Protein AF-A0A917D9V0-F1 (afdb_monomer_lite)

Radius of gyration: 21.54 Å; chains: 1; bounding box: 68×37×69 Å

Foldseek 3Di:
DDDDDDDDDDDPCPPPPPDQFDWDWDKDWDQQVPQPDIKIKIWTWGDHPFWIKIKIKIFHADPPRDGDDIDMDMAIGTDDVDPWDKDWPDFDDDDNKTWTWIDTPQKIWIWIFGRDPNFTWTQKIKIWHDDCFKIWIWMAGLVVQKIKIWMDTPPHPDIDIDIDRHDRPDGATRNRDHPPPPPDDD

Structure (mmCIF, N/CA/C/O backbone):
data_AF-A0A917D9V0-F1
#
_entry.id   AF-A0A917D9V0-F1
#
loop_
_atom_site.group_PDB
_atom_site.id
_atom_site.type_symbol
_atom_site.label_atom_id
_atom_site.label_alt_id
_atom_site.label_comp_id
_atom_site.label_asym_id
_atom_site.label_entity_id
_atom_site.label_seq_id
_atom_site.pdbx_PDB_ins_code
_atom_site.Cartn_x
_atom_site.Cartn_y
_atom_site.Cartn_z
_atom_site.occupancy
_atom_site.B_iso_or_equiv
_atom_site.auth_seq_id
_atom_site.auth_comp_id
_atom_site.auth_asym_id
_atom_site.auth_atom_id
_atom_site.pdbx_PDB_model_num
ATOM 1 N N . MET A 1 1 ? 45.935 10.040 48.911 1.00 36.72 1 MET A N 1
ATOM 2 C CA . MET A 1 1 ? 45.862 11.191 47.985 1.00 36.72 1 MET A CA 1
ATOM 3 C C . MET A 1 1 ? 44.414 11.364 47.543 1.00 36.72 1 MET A C 1
ATOM 5 O O . MET A 1 1 ? 43.873 10.441 46.965 1.00 36.72 1 MET A O 1
ATOM 9 N N . ARG A 1 2 ? 43.825 12.506 47.929 1.00 31.50 2 ARG A N 1
ATOM 10 C CA . ARG A 1 2 ? 42.696 13.274 47.356 1.00 31.50 2 ARG A CA 1
ATOM 11 C C . ARG A 1 2 ? 41.497 12.577 46.670 1.00 31.50 2 ARG A C 1
ATOM 13 O O . ARG A 1 2 ? 41.604 12.045 45.576 1.00 31.50 2 ARG A O 1
ATOM 20 N N . PHE A 1 3 ? 40.340 12.784 47.309 1.00 41.00 3 PHE A N 1
ATOM 21 C CA . PHE A 1 3 ? 38.985 12.935 46.755 1.00 41.00 3 PHE A CA 1
ATOM 22 C C . PHE A 1 3 ? 38.877 14.026 45.663 1.00 41.00 3 PHE A C 1
ATOM 24 O O . PHE A 1 3 ? 39.648 14.982 45.734 1.00 41.00 3 PHE A O 1
ATOM 31 N N . ILE A 1 4 ? 37.877 13.909 44.764 1.00 41.50 4 ILE A N 1
ATOM 32 C CA . ILE A 1 4 ? 36.964 14.935 44.161 1.00 41.50 4 ILE A CA 1
ATOM 33 C C . ILE A 1 4 ? 36.061 14.176 43.145 1.00 41.50 4 ILE A C 1
ATOM 35 O O . ILE A 1 4 ? 36.592 13.522 42.256 1.00 41.50 4 ILE A O 1
ATOM 39 N N . PHE A 1 5 ? 34.764 13.932 43.392 1.00 35.69 5 PHE A N 1
ATOM 40 C CA . PHE A 1 5 ? 33.562 14.787 43.228 1.00 35.69 5 PHE A CA 1
ATOM 41 C C . PHE A 1 5 ? 33.153 15.125 41.766 1.00 35.69 5 PHE A C 1
ATOM 43 O O . PHE A 1 5 ? 33.711 16.032 41.167 1.00 35.69 5 PHE A O 1
ATOM 50 N N . THR A 1 6 ? 32.109 14.420 41.293 1.00 36.72 6 THR A N 1
ATOM 51 C CA . THR A 1 6 ? 30.821 14.942 40.749 1.00 36.72 6 THR A CA 1
ATOM 52 C C . THR A 1 6 ? 30.746 15.652 39.382 1.00 36.72 6 THR A C 1
ATOM 54 O O . THR A 1 6 ? 31.606 16.438 39.017 1.00 36.72 6 THR A O 1
ATOM 57 N N . PHE A 1 7 ? 29.581 15.438 38.737 1.00 32.59 7 PHE A N 1
ATOM 58 C CA . PHE A 1 7 ? 29.005 16.041 37.516 1.00 32.59 7 PHE A CA 1
ATOM 59 C C . PHE A 1 7 ? 29.563 15.457 36.203 1.00 32.59 7 PHE A C 1
ATOM 61 O O . PHE A 1 7 ? 30.740 15.566 35.914 1.00 32.59 7 PHE A O 1
ATOM 68 N N . LEU A 1 8 ? 28.778 14.763 35.375 1.00 36.12 8 LEU A N 1
ATOM 69 C CA . LEU A 1 8 ? 27.611 15.315 34.691 1.00 36.12 8 LEU A CA 1
ATOM 70 C C . LEU A 1 8 ? 26.569 14.208 34.419 1.00 36.12 8 LEU A C 1
ATOM 72 O O . LEU A 1 8 ? 26.745 13.333 33.576 1.00 36.12 8 LEU A O 1
ATOM 76 N N . SER A 1 9 ? 25.463 14.264 35.156 1.00 40.38 9 SER A N 1
ATOM 77 C CA . SER A 1 9 ? 24.154 13.843 34.661 1.00 40.38 9 SER A CA 1
ATOM 78 C C . SER A 1 9 ? 23.785 14.648 33.412 1.00 40.38 9 SER A C 1
ATOM 80 O O . SER A 1 9 ? 24.176 15.809 33.327 1.00 40.38 9 SER A O 1
ATOM 82 N N . LEU A 1 10 ? 22.917 14.081 32.570 1.00 39.22 10 LEU A N 1
ATOM 83 C CA . LEU A 1 10 ? 22.282 14.690 31.389 1.00 39.22 10 LEU A CA 1
ATOM 84 C C . LEU A 1 10 ? 23.152 14.669 30.132 1.00 39.22 10 LEU A C 1
ATOM 86 O O . LEU A 1 10 ? 23.865 15.617 29.858 1.00 39.22 10 LEU A O 1
ATOM 90 N N . PHE A 1 11 ? 23.011 13.622 29.322 1.00 36.22 11 PHE A N 1
ATOM 91 C CA . PHE A 1 11 ? 22.795 13.793 27.878 1.00 36.22 11 PHE A CA 1
ATOM 92 C C . PHE A 1 11 ? 22.117 12.535 27.302 1.00 36.22 11 PHE A C 1
ATOM 94 O O . PHE A 1 11 ? 22.490 11.999 26.269 1.00 36.22 11 PHE A O 1
ATOM 101 N N . TRP A 1 12 ? 21.091 12.042 28.005 1.00 39.09 12 TRP A N 1
ATOM 102 C CA . TRP A 1 12 ? 20.106 11.111 27.448 1.00 39.09 12 TRP A CA 1
ATOM 103 C C . TRP A 1 12 ? 18.801 11.867 27.246 1.00 39.09 12 TRP A C 1
ATOM 105 O O . TRP A 1 12 ? 17.821 11.643 27.932 1.00 39.09 12 TRP A O 1
ATOM 115 N N . PHE A 1 13 ? 18.849 12.834 26.344 1.00 38.66 13 PHE A N 1
ATOM 116 C CA . PHE A 1 13 ? 17.714 13.396 25.623 1.00 38.66 13 PHE A CA 1
ATOM 117 C C . PHE A 1 13 ? 18.351 14.064 24.408 1.00 38.66 13 PHE A C 1
ATOM 119 O O . PHE A 1 13 ? 18.562 15.272 24.363 1.00 38.66 13 PHE A O 1
ATOM 126 N N . GLY A 1 14 ? 18.750 13.240 23.436 1.00 38.38 14 GLY A N 1
ATOM 127 C CA . GLY A 1 14 ? 18.827 13.708 22.062 1.00 38.38 14 GLY A CA 1
ATOM 128 C C . GLY A 1 14 ? 17.399 14.030 21.662 1.00 38.38 14 GLY A C 1
ATOM 129 O O . GLY A 1 14 ? 16.662 13.152 21.224 1.00 38.38 14 GLY A O 1
ATOM 130 N N . ILE A 1 15 ? 16.988 15.258 21.958 1.00 45.00 15 ILE A N 1
ATOM 131 C CA . ILE A 1 15 ? 15.736 15.842 21.519 1.00 45.00 15 ILE A CA 1
ATOM 132 C C . ILE A 1 15 ? 15.777 15.755 19.994 1.00 45.00 15 ILE A C 1
ATOM 134 O O . ILE A 1 15 ? 16.498 16.503 19.337 1.00 45.00 15 ILE A O 1
ATOM 138 N N . CYS A 1 16 ? 15.046 14.796 19.430 1.00 38.78 16 CYS A N 1
ATOM 139 C CA . CYS A 1 16 ? 14.679 14.833 18.028 1.00 38.78 16 CYS A CA 1
ATOM 140 C C . CYS A 1 16 ? 13.621 15.935 17.921 1.00 38.78 16 CYS A C 1
ATOM 142 O O . CYS A 1 16 ? 12.422 15.672 17.959 1.00 38.78 16 CYS A O 1
ATOM 144 N N . CYS A 1 17 ? 14.071 17.193 17.910 1.00 37.34 17 CYS A N 1
ATOM 145 C CA . CYS A 1 17 ? 13.265 18.267 17.359 1.00 37.34 17 CYS A CA 1
ATOM 146 C C . CYS A 1 17 ? 13.086 17.883 15.894 1.00 37.34 17 CYS A C 1
ATOM 148 O O . CYS A 1 17 ? 14.043 17.954 15.123 1.00 37.34 17 CYS A O 1
ATOM 150 N N . ALA A 1 18 ? 11.901 17.392 15.536 1.00 41.66 18 ALA A N 1
ATOM 151 C CA . ALA A 1 18 ? 11.519 17.284 14.144 1.00 41.66 18 ALA A CA 1
ATOM 152 C C . ALA A 1 18 ? 11.560 18.707 13.581 1.00 41.66 18 ALA A C 1
ATOM 154 O O . ALA A 1 18 ? 10.759 19.555 13.961 1.00 41.66 18 ALA A O 1
ATOM 155 N N . GLN A 1 19 ? 12.578 18.991 12.778 1.00 41.50 19 GLN A N 1
ATOM 156 C CA . GLN A 1 19 ? 12.639 20.201 11.978 1.00 41.50 19 GLN A CA 1
ATOM 157 C C . GLN A 1 19 ? 11.548 20.070 10.909 1.00 41.50 19 GLN A C 1
ATOM 159 O O . GLN A 1 19 ? 11.405 18.990 10.327 1.00 41.50 19 GLN A O 1
ATOM 164 N N . ASP A 1 20 ? 10.766 21.121 10.667 1.00 43.22 20 ASP A N 1
ATOM 165 C CA . ASP A 1 20 ? 9.846 21.142 9.528 1.00 43.22 20 ASP A CA 1
ATOM 166 C C . ASP A 1 20 ? 10.607 20.766 8.248 1.00 43.22 20 ASP A C 1
ATOM 168 O O . ASP A 1 20 ? 11.697 21.286 7.990 1.00 43.22 20 ASP A O 1
ATOM 172 N N . GLY A 1 21 ? 10.062 19.822 7.472 1.00 49.09 21 GLY A N 1
ATOM 173 C CA . GLY A 1 21 ? 10.671 19.359 6.222 1.00 49.09 21 GLY A CA 1
ATOM 174 C C . GLY A 1 21 ? 11.540 18.093 6.283 1.00 49.09 21 GLY A C 1
ATOM 175 O O . GLY A 1 21 ? 12.308 17.867 5.351 1.00 49.09 21 GLY A O 1
ATOM 176 N N . ILE A 1 22 ? 11.448 17.238 7.314 1.00 52.88 22 ILE A N 1
ATOM 177 C CA . ILE A 1 22 ? 12.098 15.910 7.264 1.00 52.88 22 ILE A CA 1
ATOM 178 C C . ILE A 1 22 ? 11.466 15.075 6.141 1.00 52.88 22 ILE A C 1
ATOM 180 O O . ILE A 1 22 ? 10.328 14.629 6.276 1.00 52.88 22 ILE A O 1
ATOM 184 N N . SER A 1 23 ? 12.245 14.844 5.080 1.00 59.59 23 SER A N 1
ATOM 185 C CA . SER A 1 23 ? 12.034 13.782 4.096 1.00 59.59 23 SER A CA 1
ATOM 186 C C . SER A 1 23 ? 12.542 12.467 4.691 1.00 59.59 23 SER A C 1
ATOM 188 O O . SER A 1 23 ? 13.744 12.309 4.918 1.00 59.59 23 SER A O 1
ATOM 190 N N . LEU A 1 24 ? 11.649 11.530 5.019 1.00 63.66 24 LEU A N 1
ATOM 191 C CA . LEU A 1 24 ? 12.071 10.144 5.247 1.00 63.66 24 LEU A CA 1
ATOM 192 C C . LEU A 1 24 ? 12.094 9.433 3.903 1.00 63.66 24 LEU A C 1
ATOM 194 O O . LEU A 1 24 ? 11.033 9.128 3.361 1.00 63.66 24 LEU A O 1
ATOM 198 N N . GLU A 1 25 ? 13.298 9.147 3.417 1.00 72.50 25 GLU A N 1
ATOM 199 C CA . GLU A 1 25 ? 13.510 8.393 2.187 1.00 72.50 25 GLU A CA 1
ATOM 200 C C . GLU A 1 25 ? 13.779 6.926 2.512 1.00 72.50 25 GLU A C 1
ATOM 202 O O . GLU A 1 25 ? 14.691 6.584 3.272 1.00 72.50 25 GLU A O 1
ATOM 207 N N . LYS A 1 26 ? 12.970 6.038 1.940 1.00 76.75 26 LYS A N 1
ATOM 208 C CA . LYS A 1 26 ? 13.241 4.599 1.923 1.00 76.75 26 LYS A CA 1
ATOM 209 C C . LYS A 1 26 ? 13.340 4.148 0.478 1.00 76.75 26 LYS A C 1
ATOM 211 O O . LYS A 1 26 ? 12.529 4.545 -0.349 1.00 76.75 26 LYS A O 1
ATOM 216 N N . VAL A 1 27 ? 14.324 3.303 0.200 1.00 84.38 27 VAL A N 1
ATOM 217 C CA . VAL A 1 27 ? 14.585 2.778 -1.141 1.00 84.38 27 VAL A CA 1
ATOM 218 C C . VAL A 1 27 ? 14.455 1.266 -1.102 1.00 84.38 27 VAL A C 1
ATOM 220 O O . VAL A 1 27 ? 15.006 0.618 -0.210 1.00 84.38 27 VAL A O 1
ATOM 223 N N . VAL A 1 28 ? 13.737 0.711 -2.070 1.00 83.00 28 VAL A N 1
ATOM 224 C CA . VAL A 1 28 ? 13.671 -0.731 -2.323 1.00 83.00 28 VAL A CA 1
ATOM 225 C C . VAL A 1 28 ? 14.018 -0.994 -3.778 1.00 83.00 28 VAL A C 1
ATOM 227 O O . VAL A 1 28 ? 13.777 -0.153 -4.642 1.00 83.00 28 VAL A O 1
ATOM 230 N N . LYS A 1 29 ? 14.618 -2.153 -4.035 1.00 87.69 29 LYS A N 1
ATOM 231 C CA . LYS A 1 29 ? 15.074 -2.547 -5.361 1.00 87.69 29 LYS A CA 1
ATOM 232 C C . LYS A 1 29 ? 14.626 -3.961 -5.687 1.00 87.69 29 LYS A C 1
ATOM 234 O O . LYS A 1 29 ? 14.714 -4.823 -4.808 1.00 87.69 29 LYS A O 1
ATOM 239 N N . ALA A 1 30 ? 14.141 -4.174 -6.903 1.00 86.44 30 ALA A N 1
ATOM 240 C CA . ALA A 1 30 ? 13.657 -5.459 -7.403 1.00 86.44 30 ALA A CA 1
ATOM 241 C C . ALA A 1 30 ? 13.389 -5.383 -8.907 1.00 86.44 30 ALA A C 1
ATOM 243 O O . ALA A 1 30 ? 13.318 -4.294 -9.435 1.00 86.44 30 ALA A O 1
ATOM 244 N N . ASP A 1 31 ? 13.202 -6.511 -9.580 1.00 88.19 31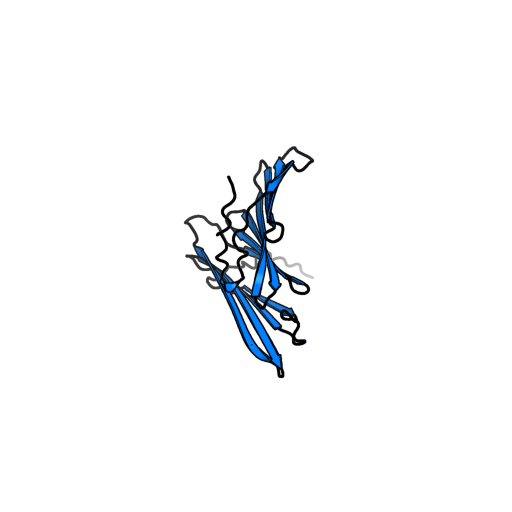 ASP A N 1
ATOM 245 C CA . ASP A 1 31 ? 12.713 -6.567 -10.965 1.00 88.19 31 ASP A CA 1
ATOM 246 C C . ASP A 1 31 ? 11.173 -6.607 -10.931 1.00 88.19 31 ASP A C 1
ATOM 248 O O . ASP A 1 31 ? 10.591 -7.677 -10.737 1.00 88.19 31 ASP A O 1
ATOM 252 N N . PHE A 1 32 ? 10.510 -5.441 -10.956 1.00 84.75 32 PHE A N 1
ATOM 253 C CA . PHE A 1 32 ? 9.054 -5.353 -10.768 1.00 84.75 32 PHE A CA 1
ATOM 254 C C . PHE A 1 32 ? 8.307 -5.829 -12.013 1.00 84.75 32 PHE A C 1
ATOM 256 O O . PHE A 1 32 ? 7.273 -6.484 -11.881 1.00 84.75 32 PHE A O 1
ATOM 263 N N . ASP A 1 33 ? 8.816 -5.488 -13.199 1.00 87.19 33 ASP A N 1
ATOM 264 C CA . ASP A 1 33 ? 8.188 -5.798 -14.485 1.00 87.19 33 ASP A CA 1
ATOM 265 C C . ASP A 1 33 ? 8.628 -7.143 -15.093 1.00 87.19 33 ASP A C 1
ATOM 267 O O . ASP A 1 33 ? 8.051 -7.598 -16.086 1.00 87.19 33 ASP A O 1
ATOM 271 N N . GLY A 1 34 ? 9.590 -7.822 -14.463 1.00 87.31 34 GLY A N 1
ATOM 272 C CA . GLY A 1 34 ? 10.078 -9.136 -14.872 1.00 87.31 34 GLY A CA 1
ATOM 273 C C . GLY A 1 34 ? 10.941 -9.090 -16.132 1.00 87.31 34 GLY A C 1
ATOM 274 O O . GLY A 1 34 ? 11.079 -10.109 -16.820 1.00 87.31 34 GLY A O 1
ATOM 275 N N . ASN A 1 35 ? 11.487 -7.923 -16.478 1.00 88.69 35 ASN A N 1
ATOM 276 C CA . ASN A 1 35 ? 12.306 -7.734 -17.669 1.00 88.69 35 ASN A CA 1
ATOM 277 C C . ASN A 1 35 ? 13.764 -8.213 -17.485 1.00 88.69 35 ASN A C 1
ATOM 279 O O . ASN A 1 35 ? 14.536 -8.225 -18.452 1.00 88.69 35 ASN A O 1
ATOM 283 N N . GLY A 1 36 ? 14.135 -8.647 -16.275 1.00 88.69 36 GLY A N 1
ATOM 284 C CA . GLY A 1 36 ? 15.466 -9.133 -15.916 1.00 88.69 36 GLY A CA 1
ATOM 285 C C . GLY A 1 36 ? 16.431 -8.053 -15.418 1.00 88.69 36 GLY A C 1
ATOM 286 O O . GLY A 1 36 ? 17.609 -8.362 -15.205 1.00 88.69 36 GLY A O 1
ATOM 287 N N . PHE A 1 37 ? 15.975 -6.812 -15.239 1.00 90.81 37 PHE A N 1
ATOM 288 C CA . PHE A 1 37 ? 16.750 -5.680 -14.732 1.00 90.81 37 PHE A CA 1
ATOM 289 C C . PHE A 1 37 ? 16.208 -5.202 -13.375 1.00 90.81 37 PHE A C 1
ATOM 291 O O . PHE A 1 37 ? 15.036 -5.339 -13.058 1.00 90.81 37 PHE A O 1
ATOM 298 N N . GLU A 1 38 ? 17.095 -4.679 -12.523 1.00 90.88 38 GLU A N 1
ATOM 299 C CA . GLU A 1 38 ? 16.712 -4.171 -11.200 1.00 90.88 38 GLU A CA 1
ATOM 300 C C . GLU A 1 38 ? 16.073 -2.781 -11.332 1.00 90.88 38 GLU A C 1
ATOM 302 O O . GLU A 1 38 ? 16.755 -1.810 -11.658 1.00 90.88 38 GLU A O 1
ATOM 307 N N . ASP A 1 39 ? 14.790 -2.692 -11.010 1.00 90.69 39 ASP A N 1
ATOM 308 C CA . ASP A 1 39 ? 14.018 -1.473 -10.809 1.00 90.69 39 ASP A CA 1
ATOM 309 C C . ASP A 1 39 ? 14.231 -0.879 -9.408 1.00 90.69 39 ASP A C 1
ATOM 311 O O . ASP A 1 39 ? 14.680 -1.550 -8.468 1.00 90.69 39 ASP A O 1
ATOM 315 N N . VAL A 1 40 ? 13.887 0.401 -9.234 1.00 89.69 40 VAL A N 1
ATOM 316 C CA . VAL A 1 40 ? 14.037 1.097 -7.947 1.00 89.69 40 VAL A CA 1
ATOM 317 C C . VAL A 1 40 ? 12.755 1.819 -7.566 1.00 89.69 40 VAL A C 1
ATOM 319 O O . VAL A 1 40 ? 12.267 2.662 -8.312 1.00 89.69 40 VAL A O 1
ATOM 322 N N . ALA A 1 41 ? 12.247 1.545 -6.364 1.00 88.12 41 ALA A N 1
ATOM 323 C CA . ALA A 1 41 ? 11.150 2.298 -5.777 1.00 88.12 41 ALA A CA 1
ATOM 324 C C . ALA A 1 41 ? 11.614 3.145 -4.587 1.00 88.12 41 ALA A C 1
ATOM 326 O O . ALA A 1 41 ? 12.314 2.675 -3.685 1.00 88.12 41 ALA A O 1
ATOM 327 N N . TYR A 1 42 ? 11.174 4.397 -4.584 1.00 87.62 42 TYR A N 1
ATOM 328 C CA . TYR A 1 42 ? 11.402 5.391 -3.554 1.00 87.62 42 TYR A CA 1
ATOM 329 C C . TYR A 1 42 ? 10.104 5.654 -2.80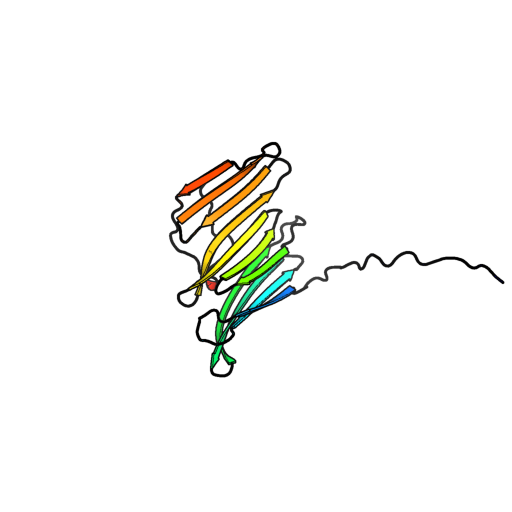7 1.00 87.62 42 TYR A C 1
ATOM 331 O O . TYR A 1 42 ? 9.040 5.827 -3.397 1.00 87.62 42 TYR A O 1
ATOM 339 N N . TYR A 1 43 ? 10.217 5.714 -1.491 1.00 85.75 43 TYR A N 1
ATOM 340 C CA . TYR A 1 43 ? 9.201 6.249 -0.608 1.00 85.75 43 TYR A CA 1
ATOM 341 C C . TYR A 1 43 ? 9.733 7.526 0.011 1.00 85.75 43 TYR A C 1
ATOM 343 O O . TYR A 1 43 ? 10.791 7.493 0.639 1.00 85.75 43 TYR A O 1
ATOM 351 N N . THR A 1 44 ? 8.958 8.597 -0.106 1.00 85.38 44 THR A N 1
ATOM 352 C CA . THR A 1 44 ? 9.255 9.896 0.485 1.00 85.38 44 THR A CA 1
ATOM 353 C C . THR A 1 44 ? 8.106 10.311 1.386 1.00 85.38 44 THR A C 1
ATOM 355 O O . THR A 1 44 ? 6.948 10.349 0.965 1.00 85.38 44 THR A O 1
ATOM 358 N N . GLN A 1 45 ? 8.425 10.632 2.638 1.00 84.38 45 GLN A N 1
ATOM 359 C CA . GLN A 1 45 ? 7.476 11.229 3.572 1.00 84.38 45 GLN A CA 1
ATOM 360 C C . GLN A 1 45 ? 7.867 12.663 3.870 1.00 84.38 45 GLN A C 1
ATOM 362 O O . GLN A 1 45 ? 8.951 12.864 4.404 1.00 84.38 45 GLN A O 1
ATOM 367 N N . GLU A 1 46 ? 6.978 13.623 3.635 1.00 83.69 46 GLU A N 1
ATOM 368 C CA . GLU A 1 46 ? 7.198 15.016 4.036 1.00 83.69 46 GLU A CA 1
ATOM 369 C C . GLU A 1 46 ? 6.241 15.398 5.163 1.00 83.69 46 GLU A C 1
ATOM 371 O O . GLU A 1 46 ? 5.101 14.928 5.221 1.00 83.69 46 GLU A O 1
ATOM 376 N N . LYS A 1 47 ? 6.704 16.274 6.055 1.00 80.88 47 LYS A N 1
ATOM 377 C CA . LYS A 1 47 ? 5.905 16.838 7.146 1.00 80.88 47 LYS A CA 1
ATOM 378 C C . LYS A 1 47 ? 6.058 18.354 7.170 1.00 80.88 47 LYS A C 1
ATOM 380 O O . LYS A 1 47 ? 7.186 18.850 7.154 1.00 80.88 47 LYS A O 1
ATOM 385 N N . SER A 1 48 ? 4.937 19.061 7.240 1.00 78.31 48 SER A N 1
ATOM 386 C CA . SER A 1 48 ? 4.849 20.515 7.418 1.00 78.31 48 SER A CA 1
ATOM 387 C C . SER A 1 48 ? 3.817 20.866 8.493 1.00 78.31 48 SER A C 1
ATOM 389 O O . SER A 1 48 ? 3.131 19.982 9.010 1.00 78.31 48 SER A O 1
ATOM 391 N N . GLU A 1 49 ? 3.668 22.144 8.830 1.00 78.25 49 GLU A N 1
ATOM 392 C CA . GLU A 1 49 ? 2.609 22.600 9.742 1.00 78.25 49 GLU A CA 1
ATOM 393 C C . GLU A 1 49 ? 1.198 22.295 9.204 1.00 78.25 49 GLU A C 1
ATOM 395 O O . GLU A 1 49 ? 0.302 21.946 9.968 1.00 78.25 49 GLU A O 1
ATOM 400 N N . GLU A 1 50 ? 1.006 22.364 7.885 1.00 79.88 50 GLU A N 1
ATOM 401 C CA . GLU A 1 50 ? -0.315 22.277 7.248 1.00 79.88 50 GLU A CA 1
ATOM 402 C C . GLU A 1 50 ? -0.674 20.858 6.787 1.00 79.88 50 GLU A C 1
ATOM 404 O O . GLU A 1 50 ? -1.851 20.496 6.692 1.00 79.88 50 GLU A O 1
ATOM 409 N N . PHE A 1 51 ? 0.327 20.032 6.479 1.00 78.50 51 PHE A N 1
ATOM 410 C CA . PHE A 1 51 ? 0.107 18.719 5.889 1.00 78.50 51 PHE A CA 1
ATOM 411 C C . PHE A 1 51 ? 1.217 17.720 6.222 1.00 78.50 51 PHE A C 1
ATOM 413 O O . PHE A 1 51 ? 2.350 18.071 6.542 1.00 78.50 51 PHE A O 1
ATOM 420 N N . ASP A 1 52 ? 0.888 16.443 6.080 1.00 81.44 52 ASP A N 1
ATOM 421 C CA . ASP A 1 52 ? 1.864 15.383 5.849 1.00 81.44 52 ASP A CA 1
ATOM 422 C C . ASP A 1 52 ? 1.669 14.835 4.429 1.00 81.44 52 ASP A C 1
ATOM 424 O O . ASP A 1 52 ? 0.556 14.866 3.900 1.00 81.44 52 ASP A O 1
ATOM 428 N N . THR A 1 53 ? 2.719 14.322 3.794 1.00 83.12 53 THR A N 1
ATOM 429 C CA . THR A 1 53 ? 2.609 13.646 2.493 1.00 83.12 53 THR A CA 1
ATOM 430 C C . THR A 1 53 ? 3.276 12.283 2.510 1.00 83.12 53 THR A C 1
ATOM 432 O O . THR A 1 53 ? 4.214 12.036 3.268 1.00 83.12 53 THR A O 1
ATOM 435 N N . VAL A 1 54 ? 2.770 11.398 1.656 1.00 83.31 54 VAL A N 1
ATOM 436 C CA . VAL A 1 54 ? 3.439 10.164 1.243 1.00 83.31 54 VAL A CA 1
ATOM 437 C C . VAL A 1 54 ? 3.531 10.194 -0.265 1.00 83.31 54 VAL A C 1
ATOM 439 O O . VAL A 1 54 ? 2.514 10.343 -0.938 1.00 83.31 54 VAL A O 1
ATOM 442 N N . GLN A 1 55 ? 4.737 10.039 -0.781 1.00 87.50 55 GLN A N 1
ATOM 443 C CA . GLN A 1 55 ? 5.001 9.883 -2.198 1.00 87.50 55 GLN A CA 1
ATOM 444 C C . GLN A 1 55 ? 5.698 8.551 -2.426 1.00 87.50 55 GLN A C 1
ATOM 446 O O . GLN A 1 55 ? 6.605 8.174 -1.683 1.00 87.50 55 GLN A O 1
ATOM 451 N N . ILE A 1 56 ? 5.240 7.839 -3.443 1.00 88.19 56 ILE A N 1
ATOM 452 C CA . ILE A 1 56 ? 5.837 6.601 -3.922 1.00 88.19 56 ILE A CA 1
ATOM 453 C C . ILE A 1 56 ? 6.231 6.865 -5.362 1.00 88.19 56 ILE A C 1
ATOM 455 O O . ILE A 1 56 ? 5.386 7.294 -6.141 1.00 88.19 56 ILE A O 1
ATOM 459 N N . GLU A 1 57 ? 7.478 6.593 -5.714 1.00 91.19 57 GLU A N 1
ATOM 460 C CA . GLU A 1 57 ? 7.963 6.658 -7.090 1.00 91.19 57 GLU A CA 1
ATOM 461 C C . GLU A 1 57 ? 8.637 5.347 -7.443 1.00 91.19 57 GLU A C 1
ATOM 463 O O . GLU A 1 57 ? 9.426 4.839 -6.655 1.00 91.19 57 GLU A O 1
ATOM 468 N N . VAL A 1 58 ? 8.355 4.801 -8.618 1.00 90.94 58 VAL A N 1
ATOM 469 C CA . VAL A 1 58 ? 8.967 3.571 -9.112 1.00 90.94 58 VAL A CA 1
ATOM 470 C C . VAL A 1 58 ? 9.596 3.850 -10.462 1.00 90.94 58 VAL A C 1
ATOM 472 O O . VAL A 1 58 ? 8.910 4.291 -11.380 1.00 90.94 58 VAL A O 1
ATOM 475 N N . TYR A 1 59 ? 10.896 3.606 -10.559 1.00 92.62 59 TYR A N 1
ATOM 476 C CA . TYR A 1 59 ? 11.719 3.793 -11.744 1.00 92.62 59 TYR A CA 1
ATOM 477 C C . TYR A 1 59 ? 12.000 2.422 -12.348 1.00 92.62 59 TYR A C 1
ATOM 479 O O . TYR A 1 59 ? 12.672 1.606 -11.714 1.00 92.62 59 TYR A O 1
ATOM 487 N N . PHE A 1 60 ? 11.502 2.202 -13.562 1.00 92.00 60 PHE A N 1
ATOM 488 C CA . PHE A 1 60 ? 11.701 0.962 -14.302 1.00 92.00 60 PHE A CA 1
ATOM 489 C C . PHE A 1 60 ? 12.929 1.078 -15.192 1.00 92.00 60 PHE A C 1
ATOM 491 O O . PHE A 1 60 ? 13.026 1.992 -16.025 1.00 92.00 60 PHE A O 1
ATOM 498 N N . TYR A 1 61 ? 13.880 0.168 -15.015 1.00 93.12 61 TYR A N 1
ATOM 499 C CA . TYR A 1 61 ? 15.145 0.171 -15.736 1.00 93.12 61 TYR A CA 1
ATOM 500 C C . TYR A 1 61 ? 15.140 -0.889 -16.830 1.00 93.12 61 TYR A C 1
ATOM 502 O O . TYR A 1 61 ? 14.655 -1.996 -16.660 1.00 93.12 61 TYR A O 1
ATOM 510 N N . GLY A 1 62 ? 15.672 -0.520 -17.993 1.00 89.38 62 GLY A N 1
ATOM 511 C CA . GLY A 1 62 ? 15.892 -1.438 -19.102 1.00 89.38 62 GLY A CA 1
ATOM 512 C C . GLY A 1 62 ? 17.375 -1.723 -19.327 1.00 89.38 62 GLY A C 1
ATOM 513 O O . GLY A 1 62 ? 18.236 -1.476 -18.477 1.00 89.38 62 GLY A O 1
ATOM 514 N N . ILE A 1 63 ? 17.678 -2.195 -20.536 1.00 84.56 63 ILE A N 1
ATOM 515 C CA . ILE A 1 63 ? 19.044 -2.442 -21.007 1.00 84.56 63 ILE A CA 1
ATOM 516 C C . ILE A 1 63 ? 19.922 -1.204 -20.746 1.00 84.56 63 ILE A C 1
ATOM 518 O O . ILE A 1 63 ? 19.506 -0.073 -20.989 1.00 84.56 63 ILE A O 1
ATOM 522 N N . GLU A 1 64 ? 21.134 -1.438 -20.230 1.00 85.38 64 GLU A N 1
ATOM 523 C CA . GLU A 1 64 ? 22.120 -0.406 -19.851 1.00 85.38 64 GLU A CA 1
ATOM 524 C C . GLU A 1 64 ? 21.735 0.476 -18.646 1.00 85.38 64 GLU A C 1
ATOM 526 O O . GLU A 1 64 ? 22.404 1.473 -18.379 1.00 85.38 64 GLU A O 1
ATOM 531 N N . GLY A 1 65 ? 20.706 0.107 -17.873 1.00 80.62 65 GLY A N 1
ATOM 532 C CA . GLY A 1 65 ? 20.274 0.894 -16.711 1.00 80.62 65 GLY A CA 1
ATOM 533 C C . GLY A 1 65 ? 19.590 2.202 -17.109 1.00 80.62 65 GLY A C 1
ATOM 534 O O . GLY A 1 65 ? 19.576 3.165 -16.341 1.00 80.62 65 GLY A O 1
ATOM 535 N N . ILE A 1 66 ? 19.038 2.256 -18.322 1.00 85.81 66 ILE A N 1
ATOM 536 C CA . ILE A 1 66 ? 18.261 3.393 -18.807 1.00 85.81 66 ILE A CA 1
ATOM 537 C C . ILE A 1 66 ? 16.848 3.285 -18.232 1.00 85.81 66 ILE A C 1
ATOM 539 O O . ILE A 1 66 ? 16.169 2.278 -18.436 1.00 85.81 66 ILE A O 1
ATOM 543 N N . THR A 1 67 ? 16.396 4.324 -17.527 1.00 90.94 67 THR A N 1
ATOM 544 C CA . THR A 1 67 ? 14.999 4.421 -17.089 1.00 90.94 67 THR A CA 1
ATOM 545 C C . THR A 1 67 ? 14.093 4.551 -18.307 1.00 90.94 67 THR A C 1
ATOM 547 O O . THR A 1 67 ? 14.273 5.468 -19.110 1.00 90.94 67 THR A O 1
ATOM 550 N N . HIS A 1 68 ? 13.117 3.658 -18.440 1.00 89.38 68 HIS A N 1
ATOM 551 C CA . HIS A 1 68 ? 12.168 3.674 -19.555 1.00 89.38 68 HIS A CA 1
ATOM 552 C C . HIS A 1 68 ? 10.739 4.025 -19.120 1.00 89.38 68 HIS A C 1
ATOM 554 O O . HIS A 1 68 ? 9.972 4.544 -19.929 1.00 89.38 68 HIS A O 1
ATOM 560 N N . GLU A 1 69 ? 10.401 3.825 -17.845 1.00 91.19 69 GLU A N 1
ATOM 561 C CA . GLU A 1 69 ? 9.126 4.236 -17.263 1.00 91.19 69 GLU A CA 1
ATOM 562 C C . GLU A 1 69 ? 9.324 4.739 -15.825 1.00 91.19 69 GLU A C 1
ATOM 564 O O . GLU A 1 69 ? 10.200 4.267 -15.098 1.00 91.19 69 GLU A O 1
ATOM 569 N N . VAL A 1 70 ? 8.503 5.710 -15.414 1.00 90.81 70 VAL A N 1
ATOM 570 C CA . VAL A 1 70 ? 8.372 6.122 -14.014 1.00 90.81 70 VAL A CA 1
ATOM 571 C C . VAL A 1 70 ? 6.895 6.139 -13.641 1.00 90.81 70 VAL A C 1
ATOM 573 O O . VAL A 1 70 ? 6.088 6.772 -14.325 1.00 90.81 70 VAL A O 1
ATOM 576 N N . LYS A 1 71 ? 6.545 5.473 -12.541 1.00 90.06 71 LYS A N 1
ATOM 577 C CA . LYS A 1 71 ? 5.208 5.517 -11.931 1.00 90.06 71 LYS A CA 1
ATOM 578 C C . LYS A 1 71 ? 5.280 6.255 -10.609 1.00 90.06 71 LYS A C 1
ATOM 580 O O . LYS A 1 71 ? 6.260 6.107 -9.886 1.00 90.06 71 LYS A O 1
ATOM 585 N N . SER A 1 72 ? 4.278 7.067 -10.299 1.00 90.31 72 SER A N 1
ATOM 586 C CA . SER A 1 72 ? 4.319 7.918 -9.113 1.00 90.31 72 SER A CA 1
ATOM 587 C C . SER A 1 72 ? 2.923 8.216 -8.595 1.00 90.31 72 SER A C 1
ATOM 589 O O . SER A 1 72 ? 2.029 8.555 -9.368 1.00 90.31 72 SER A O 1
ATOM 591 N N . GLU A 1 73 ? 2.756 8.140 -7.279 1.00 89.06 73 GLU A N 1
ATOM 592 C CA . GLU A 1 73 ? 1.569 8.653 -6.601 1.00 89.06 73 GLU A CA 1
ATOM 593 C C . GLU A 1 73 ? 1.989 9.426 -5.355 1.00 89.06 73 GLU A C 1
ATOM 595 O O . GLU A 1 73 ? 2.782 8.952 -4.536 1.00 89.06 73 GLU A O 1
ATOM 600 N N . LYS A 1 74 ? 1.421 10.627 -5.206 1.00 86.94 74 LYS A N 1
ATOM 601 C CA . LYS A 1 74 ? 1.595 11.482 -4.033 1.00 86.94 74 LYS A CA 1
ATOM 602 C C . LYS A 1 74 ? 0.253 11.722 -3.364 1.00 86.94 74 LYS A C 1
ATOM 604 O O . LYS A 1 74 ? -0.666 12.283 -3.955 1.00 86.94 74 LYS A O 1
ATOM 609 N N . ILE A 1 75 ? 0.184 11.366 -2.091 1.00 81.69 75 ILE A N 1
ATOM 610 C CA . ILE A 1 75 ? -1.001 11.501 -1.255 1.00 81.69 75 ILE A CA 1
ATOM 611 C C . ILE A 1 75 ? -0.719 12.553 -0.191 1.00 81.69 75 ILE A C 1
ATOM 613 O O . ILE A 1 75 ? 0.309 12.514 0.488 1.00 81.69 75 ILE A O 1
ATOM 617 N N . ILE A 1 76 ? -1.646 13.500 -0.057 1.00 82.12 76 ILE A N 1
ATOM 618 C CA . ILE A 1 76 ? -1.553 14.624 0.874 1.00 82.12 76 ILE A CA 1
ATOM 619 C C . ILE A 1 76 ? -2.573 14.425 1.992 1.00 82.12 76 ILE A C 1
ATOM 621 O O . ILE A 1 76 ? -3.758 14.185 1.755 1.00 82.12 76 ILE A O 1
ATOM 625 N N . PHE A 1 77 ? -2.106 14.560 3.226 1.00 76.44 77 PHE A N 1
ATOM 626 C CA . PHE A 1 77 ? -2.897 14.460 4.438 1.00 76.44 77 PHE A CA 1
ATOM 627 C C . PHE A 1 77 ? -2.884 15.825 5.120 1.00 76.44 77 PHE A C 1
ATOM 629 O O . PHE A 1 77 ? -1.967 16.145 5.870 1.00 76.44 77 PHE A O 1
ATOM 636 N N . ASN A 1 78 ? -3.911 16.632 4.856 1.00 77.31 78 ASN A N 1
ATOM 637 C CA . ASN A 1 78 ? -4.078 17.917 5.535 1.00 77.31 78 ASN A CA 1
ATOM 638 C C . ASN A 1 78 ? -4.263 17.680 7.037 1.00 77.31 78 ASN A C 1
ATOM 640 O O . ASN A 1 78 ? -5.097 16.853 7.434 1.00 77.31 78 ASN A O 1
ATOM 644 N N . LYS A 1 79 ? -3.493 18.399 7.852 1.00 71.94 79 LYS A N 1
ATOM 645 C CA . LYS A 1 79 ? -3.634 18.386 9.305 1.00 71.94 79 LYS A CA 1
ATOM 646 C C . LYS A 1 79 ? -4.859 19.218 9.669 1.00 71.94 79 LYS A C 1
ATOM 648 O O . LYS A 1 79 ? -4.991 20.364 9.249 1.00 71.94 79 LYS A O 1
ATOM 653 N N . SER A 1 80 ? -5.799 18.625 10.402 1.00 61.84 80 SER A N 1
ATOM 654 C CA . SER A 1 80 ? -6.774 19.410 11.166 1.00 61.84 80 SER A CA 1
ATOM 655 C C . SER A 1 80 ? -6.073 20.032 12.377 1.00 61.84 80 SER A C 1
ATOM 657 O O . SER A 1 80 ? -4.966 19.626 12.705 1.00 61.84 80 SER A O 1
ATOM 659 N N . GLU A 1 81 ? -6.715 20.961 13.091 1.00 56.09 81 GLU A N 1
ATOM 660 C CA . GLU A 1 81 ? -6.196 21.561 14.343 1.00 56.09 81 GLU A CA 1
ATOM 661 C C . GLU A 1 81 ? -5.919 20.545 15.490 1.00 56.09 81 GLU A C 1
ATOM 663 O O . GLU A 1 81 ? -5.663 20.936 16.626 1.00 56.09 81 GLU A O 1
ATOM 668 N N . SER A 1 82 ? -5.981 19.236 15.224 1.00 54.66 82 SER A N 1
ATOM 669 C CA . SER A 1 82 ? -5.598 18.154 16.130 1.00 54.66 82 SER A CA 1
ATOM 670 C C . SER A 1 82 ? -4.160 17.688 15.854 1.00 54.66 82 SER A C 1
ATOM 672 O O . SER A 1 82 ? -3.720 17.668 14.708 1.00 54.66 82 SER A O 1
ATOM 674 N N . GLU A 1 83 ? -3.434 17.273 16.901 1.00 54.84 83 GLU A N 1
ATOM 675 C CA . GLU A 1 83 ? -2.040 16.760 16.890 1.00 54.84 83 GLU A CA 1
ATOM 676 C C . GLU A 1 83 ? -1.844 15.431 16.112 1.00 54.84 83 GLU A C 1
ATOM 678 O O . GLU A 1 83 ? -0.993 14.599 16.438 1.00 54.84 83 GLU A O 1
ATOM 683 N N . ASP A 1 84 ? -2.660 15.171 15.095 1.00 62.03 84 ASP A N 1
ATOM 684 C CA . ASP A 1 84 ? -2.681 13.906 14.384 1.00 62.03 84 ASP A CA 1
ATOM 685 C C . ASP A 1 84 ? -1.646 13.897 13.256 1.00 62.03 84 ASP A C 1
ATOM 687 O O . ASP A 1 84 ? -1.836 14.468 12.181 1.00 62.03 84 ASP A O 1
ATOM 691 N N . HIS A 1 85 ? -0.538 13.204 13.501 1.00 65.50 85 HIS A N 1
ATOM 692 C CA . HIS A 1 85 ? 0.538 13.037 12.531 1.00 65.50 85 HIS A CA 1
ATOM 693 C C . HIS A 1 85 ? 0.407 11.739 11.737 1.00 65.50 85 HIS A C 1
ATOM 695 O O . HIS A 1 85 ? 0.079 10.679 12.277 1.00 65.50 85 HIS A O 1
ATOM 701 N N . LEU A 1 86 ? 0.774 11.809 10.462 1.00 71.38 86 LEU A N 1
ATOM 702 C CA . LEU A 1 86 ? 1.041 10.650 9.634 1.00 71.38 86 LEU A CA 1
ATOM 703 C C . LEU A 1 86 ? 2.391 10.036 10.017 1.00 71.38 86 LEU A C 1
ATOM 705 O O . LEU A 1 86 ? 3.430 10.710 10.079 1.00 71.38 86 LEU A O 1
ATOM 709 N N . LEU A 1 87 ? 2.411 8.725 10.221 1.00 68.81 87 LEU A N 1
ATOM 710 C CA . LEU A 1 87 ? 3.649 7.974 10.408 1.00 68.81 87 LEU A CA 1
ATOM 711 C C . LEU A 1 87 ? 3.614 6.704 9.567 1.00 68.81 87 LEU A C 1
ATOM 713 O O . LEU A 1 87 ? 2.686 5.917 9.704 1.00 68.81 87 LEU A O 1
ATOM 717 N N . CYS A 1 88 ? 4.618 6.493 8.717 1.00 67.06 88 CYS A N 1
ATOM 718 C CA . CYS A 1 88 ? 4.817 5.216 8.038 1.00 67.06 88 CYS A CA 1
ATOM 719 C C . CYS A 1 88 ? 5.717 4.305 8.871 1.00 67.06 88 CYS A C 1
ATOM 721 O O . CYS A 1 88 ? 6.859 4.642 9.188 1.00 67.06 88 CYS A O 1
ATOM 723 N N . TYR A 1 89 ? 5.199 3.128 9.203 1.00 64.75 89 TYR A N 1
ATOM 724 C CA . TYR A 1 89 ? 5.889 2.133 10.024 1.00 64.75 89 TYR A CA 1
ATOM 725 C C . TYR A 1 89 ? 6.588 1.098 9.154 1.00 64.75 89 TYR A C 1
ATOM 727 O O . TYR A 1 89 ? 7.654 0.606 9.519 1.00 64.75 89 TYR A O 1
ATOM 735 N N . SER A 1 90 ? 6.019 0.796 7.985 1.00 67.44 90 SER A N 1
ATOM 736 C CA . SER A 1 90 ? 6.546 -0.219 7.084 1.00 67.44 90 SER A CA 1
ATOM 737 C C . SER A 1 90 ? 6.391 0.211 5.635 1.00 67.44 90 SER A C 1
ATOM 739 O O . SER A 1 90 ? 5.302 0.567 5.192 1.00 67.44 90 SER A O 1
ATOM 741 N N . PHE A 1 91 ? 7.506 0.134 4.923 1.00 76.44 91 PHE A N 1
ATOM 742 C CA . PHE A 1 91 ? 7.591 0.199 3.475 1.00 76.44 91 PHE A CA 1
ATOM 743 C C . PHE A 1 91 ? 8.450 -0.994 3.095 1.00 76.44 91 PHE A C 1
ATOM 745 O O . PHE A 1 91 ? 9.652 -1.004 3.377 1.00 76.44 91 PHE A O 1
ATOM 752 N N . THR A 1 92 ? 7.804 -2.052 2.627 1.00 75.19 92 THR A N 1
ATOM 753 C CA . THR A 1 92 ? 8.464 -3.324 2.350 1.00 75.19 92 THR A CA 1
ATOM 754 C C . THR A 1 92 ? 8.088 -3.816 0.976 1.00 75.19 92 THR A C 1
ATOM 756 O O . THR A 1 92 ? 7.007 -3.532 0.457 1.00 75.19 92 THR A O 1
ATOM 759 N N . PHE A 1 93 ? 9.012 -4.582 0.412 1.00 69.81 93 PHE A N 1
ATOM 760 C CA . PHE A 1 93 ? 8.847 -5.188 -0.885 1.00 69.81 93 PHE A CA 1
ATOM 761 C C . PHE A 1 93 ? 9.239 -6.660 -0.843 1.00 69.81 93 PHE A C 1
ATOM 763 O O . PHE A 1 93 ? 10.217 -7.027 -0.186 1.00 69.81 93 PHE A O 1
ATOM 770 N N . SER A 1 94 ? 8.461 -7.483 -1.541 1.00 72.44 94 SER A N 1
ATOM 771 C CA . SER A 1 94 ? 8.754 -8.895 -1.765 1.00 72.44 94 SER A CA 1
ATOM 772 C C . SER A 1 94 ? 8.205 -9.321 -3.120 1.00 72.44 94 SER A C 1
ATOM 774 O O . SER A 1 94 ? 7.017 -9.131 -3.378 1.00 72.44 94 SER A O 1
ATOM 776 N N . GLU A 1 95 ? 9.059 -9.941 -3.935 1.00 76.81 95 GLU A N 1
ATOM 777 C CA . GLU A 1 95 ? 8.745 -10.492 -5.264 1.00 76.81 95 GLU A CA 1
ATOM 778 C C . GLU A 1 95 ? 8.241 -9.442 -6.259 1.00 76.81 95 GLU A C 1
ATOM 780 O O . GLU A 1 95 ? 9.061 -8.844 -6.941 1.00 76.81 95 GLU A O 1
ATOM 785 N N . ASN A 1 96 ? 6.929 -9.208 -6.313 1.00 81.25 96 ASN A N 1
ATOM 786 C CA . ASN A 1 96 ? 6.226 -8.235 -7.156 1.00 81.25 96 ASN A CA 1
ATOM 787 C C . ASN A 1 96 ? 5.243 -7.365 -6.340 1.00 81.25 96 ASN A C 1
ATOM 789 O O . ASN A 1 96 ? 4.394 -6.676 -6.909 1.00 81.25 96 ASN A O 1
ATOM 793 N N . THR A 1 97 ? 5.324 -7.411 -5.003 1.00 84.19 97 THR A N 1
ATOM 794 C CA . THR A 1 97 ? 4.353 -6.771 -4.105 1.00 84.19 97 THR A CA 1
ATOM 795 C C . THR A 1 97 ? 4.927 -5.596 -3.329 1.00 84.19 97 THR A C 1
ATOM 797 O O . THR A 1 97 ? 5.903 -5.726 -2.585 1.00 84.19 97 THR A O 1
ATOM 800 N N . LEU A 1 98 ? 4.271 -4.446 -3.455 1.00 86.31 98 LEU A N 1
ATOM 801 C CA . LEU A 1 98 ? 4.579 -3.230 -2.721 1.00 86.31 98 LEU A CA 1
ATOM 802 C C . LEU A 1 98 ? 3.615 -3.064 -1.540 1.00 86.31 98 LEU A C 1
ATOM 804 O O . LEU A 1 98 ? 2.410 -2.898 -1.728 1.00 86.31 98 LEU A O 1
ATOM 808 N N . ASN A 1 99 ? 4.162 -3.050 -0.321 1.00 87.06 99 ASN A N 1
ATOM 809 C CA . ASN A 1 99 ? 3.379 -3.002 0.912 1.00 87.06 99 ASN A CA 1
ATOM 810 C C . ASN A 1 99 ? 3.655 -1.723 1.702 1.00 87.06 99 ASN A C 1
ATOM 812 O O . ASN A 1 99 ? 4.801 -1.425 2.058 1.00 87.06 99 ASN A O 1
ATOM 816 N N . LEU A 1 100 ? 2.586 -1.001 2.034 1.00 85.62 100 LEU A N 1
ATOM 817 C CA . LEU A 1 100 ? 2.637 0.235 2.806 1.00 85.62 100 LEU A CA 1
ATOM 818 C C . LEU A 1 100 ? 1.768 0.142 4.050 1.00 85.62 100 LEU A C 1
ATOM 820 O O . LEU A 1 100 ? 0.597 -0.232 3.986 1.00 85.62 100 LEU A O 1
ATOM 824 N N . ILE A 1 101 ? 2.348 0.533 5.184 1.00 85.25 101 ILE A N 1
ATOM 825 C CA . ILE A 1 101 ? 1.645 0.610 6.461 1.00 85.25 101 ILE A CA 1
ATOM 826 C C . ILE A 1 101 ? 1.921 1.962 7.098 1.00 85.25 101 ILE A C 1
ATOM 828 O O . ILE A 1 101 ? 3.064 2.274 7.447 1.00 85.25 101 ILE A O 1
ATOM 832 N N . PHE A 1 102 ? 0.864 2.735 7.311 1.00 82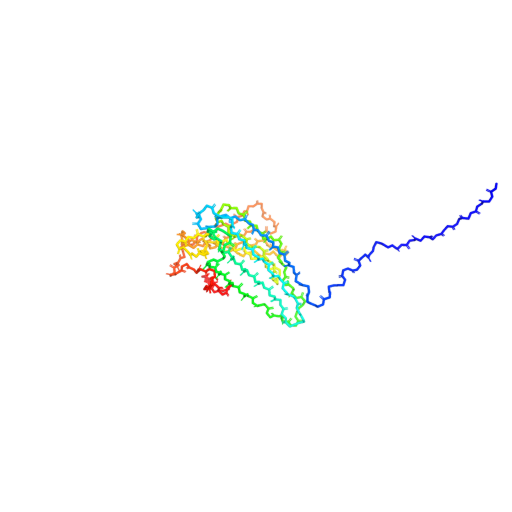.62 102 PHE A N 1
ATOM 833 C CA . PHE A 1 102 ? 0.944 4.033 7.972 1.00 82.62 102 PHE A CA 1
ATOM 834 C C . PHE A 1 102 ? -0.214 4.240 8.943 1.00 82.62 102 PHE A C 1
ATOM 836 O O . PHE A 1 102 ? -1.251 3.593 8.836 1.00 82.62 102 PHE A O 1
ATOM 843 N N . THR A 1 103 ? -0.050 5.158 9.888 1.00 80.50 103 THR A N 1
ATOM 844 C CA . THR A 1 103 ? -1.087 5.525 10.860 1.00 80.50 103 THR A CA 1
ATOM 845 C C . THR A 1 103 ? -1.476 6.974 10.679 1.00 80.50 103 THR A C 1
ATOM 847 O O . THR A 1 103 ? -0.613 7.827 10.480 1.00 80.50 103 THR A O 1
ATOM 850 N N . LYS A 1 104 ? -2.778 7.239 10.786 1.00 78.56 104 LYS A N 1
ATOM 851 C CA . LYS A 1 104 ? -3.375 8.573 10.847 1.00 78.56 104 LYS A CA 1
ATOM 852 C C . LYS A 1 104 ? -4.577 8.529 11.789 1.00 78.56 104 LYS A C 1
ATOM 854 O O . LYS A 1 104 ? -5.393 7.617 11.684 1.00 78.56 104 LYS A O 1
ATOM 859 N N . ASN A 1 105 ? -4.704 9.500 12.691 1.00 78.38 105 ASN A N 1
ATOM 860 C CA . ASN A 1 105 ? -5.817 9.606 13.647 1.00 78.38 105 ASN A CA 1
ATOM 861 C C . ASN A 1 105 ? -6.043 8.303 14.447 1.00 78.38 105 ASN A C 1
ATOM 863 O O . ASN A 1 105 ? -7.176 7.859 14.613 1.00 78.38 105 ASN A O 1
ATOM 867 N N . LYS A 1 106 ? -4.957 7.643 14.885 1.00 79.69 106 LYS A N 1
ATOM 868 C CA . LYS A 1 106 ? -4.971 6.328 15.574 1.00 79.69 106 LYS A CA 1
ATOM 869 C C . LYS A 1 106 ? -5.544 5.157 14.753 1.00 79.69 106 LYS A C 1
ATOM 871 O O . LYS A 1 106 ? -5.716 4.064 15.291 1.00 79.69 106 LYS A O 1
ATOM 876 N N . ILE A 1 107 ? -5.788 5.359 13.459 1.00 83.62 107 ILE A N 1
ATOM 877 C CA . ILE A 1 107 ? -6.158 4.312 12.506 1.00 83.62 107 ILE A CA 1
ATOM 878 C C . ILE A 1 107 ? -4.911 3.933 11.714 1.00 83.62 107 ILE A C 1
ATOM 880 O O . ILE A 1 107 ? -4.274 4.794 11.107 1.00 83.62 107 ILE A O 1
ATOM 884 N N . ASN A 1 108 ? -4.564 2.648 11.711 1.00 86.62 108 ASN A N 1
ATOM 885 C CA . ASN A 1 108 ? -3.543 2.123 10.809 1.00 86.62 108 ASN A CA 1
ATOM 886 C C . ASN A 1 108 ? -4.194 1.772 9.478 1.00 86.62 108 ASN A C 1
ATOM 888 O O . ASN A 1 108 ? -5.258 1.160 9.458 1.00 86.62 108 ASN A O 1
ATOM 892 N N . TYR A 1 109 ? -3.528 2.105 8.390 1.00 86.12 109 TYR A N 1
ATOM 893 C CA . TYR A 1 109 ? -3.911 1.779 7.031 1.00 86.12 109 TYR A CA 1
ATOM 894 C C . TYR A 1 109 ? -2.878 0.826 6.451 1.00 86.12 109 TYR A C 1
ATOM 896 O O . TYR A 1 109 ? -1.681 0.969 6.707 1.00 86.12 109 TYR A O 1
ATOM 904 N N . TYR A 1 110 ? -3.357 -0.134 5.671 1.00 88.69 110 TYR A N 1
ATOM 905 C CA . TYR A 1 110 ? -2.539 -1.167 5.056 1.00 88.69 110 TYR A CA 1
ATOM 906 C C . TYR A 1 110 ? -2.866 -1.230 3.570 1.00 88.69 110 TYR A C 1
ATOM 908 O O . TYR A 1 110 ? -4.000 -1.545 3.205 1.00 88.69 110 TYR A O 1
ATOM 916 N N . TRP A 1 111 ? -1.893 -0.928 2.720 1.00 88.75 111 TRP A N 1
ATOM 917 C CA . TRP A 1 111 ? -2.038 -1.001 1.270 1.00 88.75 111 TRP A CA 1
ATOM 918 C C . TRP A 1 111 ? -1.076 -2.028 0.714 1.00 88.75 111 TRP A C 1
ATOM 920 O O . TRP A 1 111 ? 0.107 -2.019 1.053 1.00 88.75 111 TRP A O 1
ATOM 930 N N . PHE A 1 112 ? -1.598 -2.892 -0.141 1.00 90.31 112 PHE A N 1
ATOM 931 C CA . PHE A 1 112 ? -0.829 -3.937 -0.791 1.00 90.31 112 PHE A CA 1
ATOM 932 C C . PHE A 1 112 ? -1.092 -3.838 -2.282 1.00 90.31 112 PHE A C 1
ATOM 934 O O . PHE A 1 112 ? -2.221 -4.063 -2.729 1.00 90.31 112 PHE A O 1
ATOM 941 N N . PHE A 1 113 ? -0.053 -3.493 -3.025 1.00 90.31 113 PHE A N 1
ATOM 942 C CA . PHE A 1 113 ? -0.082 -3.434 -4.473 1.00 90.31 113 PHE A CA 1
ATOM 943 C C . PHE A 1 113 ? 0.679 -4.622 -5.054 1.00 90.31 113 PHE A C 1
ATOM 945 O O . PHE A 1 113 ? 1.696 -5.029 -4.498 1.00 90.31 113 PHE A O 1
ATOM 952 N N . GLU A 1 114 ? 0.205 -5.155 -6.171 1.00 90.38 114 GLU A N 1
ATOM 953 C CA . GLU A 1 114 ? 0.885 -6.171 -6.979 1.00 90.38 114 GLU A CA 1
ATOM 954 C C . GLU A 1 114 ? 1.181 -5.561 -8.345 1.00 90.38 114 GLU A C 1
ATOM 956 O O . GLU A 1 114 ? 0.291 -4.964 -8.950 1.00 90.38 114 GLU A O 1
ATOM 961 N N . TYR A 1 115 ? 2.422 -5.672 -8.818 1.00 88.06 115 TYR A N 1
ATOM 962 C CA . TYR A 1 115 ? 2.732 -5.274 -10.185 1.00 88.06 115 TYR A CA 1
ATOM 963 C C . TYR A 1 115 ? 2.120 -6.282 -11.162 1.00 88.06 115 TYR A C 1
ATOM 965 O O . TYR A 1 115 ? 2.436 -7.474 -11.116 1.00 88.06 115 TYR A O 1
ATOM 973 N N . ASN A 1 116 ? 1.218 -5.804 -12.013 1.00 84.88 116 ASN A N 1
ATOM 974 C CA . ASN A 1 116 ? 0.489 -6.585 -12.999 1.00 84.88 116 ASN A CA 1
ATOM 975 C C . ASN A 1 116 ? 0.099 -5.702 -14.199 1.00 84.88 116 ASN A C 1
ATOM 977 O O . ASN A 1 116 ? -0.229 -4.532 -14.032 1.00 84.88 116 ASN A O 1
ATOM 981 N N . ASP A 1 117 ? 0.130 -6.257 -15.414 1.00 83.50 117 ASP A N 1
ATOM 982 C CA . ASP A 1 117 ? -0.282 -5.573 -16.654 1.00 83.50 117 ASP A CA 1
ATOM 983 C C . ASP A 1 117 ? 0.305 -4.154 -16.836 1.00 83.50 117 ASP A C 1
ATOM 985 O O . ASP A 1 117 ? -0.355 -3.228 -17.313 1.00 83.50 117 ASP A O 1
ATOM 989 N N . ASN A 1 118 ? 1.591 -4.000 -16.505 1.00 82.75 118 ASN A N 1
ATOM 990 C CA . ASN A 1 118 ? 2.337 -2.741 -16.539 1.00 82.75 118 ASN A CA 1
ATOM 991 C C . ASN A 1 118 ? 1.830 -1.668 -15.562 1.00 82.75 118 ASN A C 1
ATOM 993 O O . ASN A 1 118 ? 1.974 -0.482 -15.846 1.00 82.75 118 ASN A O 1
ATOM 997 N N . ASP A 1 119 ? 1.224 -2.019 -14.428 1.00 86.94 119 ASP A N 1
ATOM 998 C CA . ASP A 1 119 ? 0.941 -1.084 -13.334 1.00 86.94 119 ASP A CA 1
ATOM 999 C C . ASP A 1 119 ? 0.888 -1.801 -11.975 1.00 86.94 119 ASP A C 1
ATOM 1001 O O . ASP A 1 119 ? 0.883 -3.021 -11.888 1.00 86.94 119 ASP A O 1
ATOM 1005 N N . PHE A 1 120 ? 0.868 -1.046 -10.883 1.00 89.12 120 PHE A N 1
ATOM 1006 C CA . PHE A 1 120 ? 0.687 -1.588 -9.538 1.00 89.12 120 PHE A CA 1
ATOM 1007 C C . PHE A 1 120 ? -0.799 -1.606 -9.185 1.00 89.12 120 PHE A C 1
ATOM 1009 O O . PHE A 1 120 ? -1.359 -0.574 -8.822 1.00 89.12 120 PHE A O 1
ATOM 1016 N N . GLU A 1 121 ? -1.446 -2.763 -9.267 1.00 91.38 121 GLU A N 1
ATOM 1017 C CA . GLU A 1 121 ? -2.849 -2.943 -8.895 1.00 91.38 121 GLU A CA 1
ATOM 1018 C C . GLU A 1 121 ? -3.000 -3.060 -7.375 1.00 91.38 121 GLU A C 1
ATOM 1020 O O . GLU A 1 121 ? -2.336 -3.875 -6.732 1.00 91.38 121 GLU A O 1
ATOM 1025 N N . LEU A 1 122 ? -3.900 -2.281 -6.769 1.00 89.62 122 LEU A N 1
ATOM 1026 C CA . LEU A 1 122 ? -4.211 -2.412 -5.347 1.00 89.62 122 LEU A CA 1
ATOM 1027 C C . LEU A 1 122 ? -4.975 -3.719 -5.103 1.00 89.62 122 LEU A C 1
ATOM 1029 O O . LEU A 1 122 ? -6.159 -3.829 -5.409 1.00 89.62 122 LEU A O 1
ATOM 1033 N N . LEU A 1 123 ? -4.335 -4.708 -4.492 1.00 88.75 123 LEU A N 1
ATOM 1034 C CA . LEU A 1 123 ? -4.987 -5.974 -4.159 1.00 88.75 123 LEU A CA 1
ATOM 1035 C C . LEU A 1 123 ? -5.766 -5.893 -2.855 1.00 88.75 123 LEU A C 1
ATOM 1037 O O . LEU A 1 123 ? -6.874 -6.433 -2.739 1.00 88.75 123 LEU A O 1
ATOM 1041 N N . TYR A 1 124 ? -5.160 -5.236 -1.867 1.00 88.00 124 TYR A N 1
ATOM 1042 C CA . TYR A 1 124 ? -5.681 -5.202 -0.515 1.00 88.00 124 TYR A CA 1
ATOM 1043 C C . TYR A 1 124 ? -5.650 -3.800 0.063 1.00 88.00 124 TYR A C 1
ATOM 1045 O O . TYR A 1 124 ? -4.626 -3.115 0.049 1.00 88.00 124 TYR A O 1
ATOM 1053 N N . TYR A 1 125 ? -6.786 -3.424 0.638 1.00 88.88 125 TYR A N 1
ATOM 1054 C CA . TYR A 1 125 ? -6.937 -2.215 1.425 1.00 88.88 125 TYR A CA 1
ATOM 1055 C C . TYR A 1 125 ? -7.424 -2.589 2.818 1.00 88.88 125 TYR A C 1
ATOM 1057 O O . TYR A 1 125 ? -8.496 -3.174 2.979 1.00 88.88 125 TYR A O 1
ATOM 1065 N N . GLY A 1 126 ? -6.632 -2.270 3.830 1.00 89.38 126 GLY A N 1
ATOM 1066 C CA . GLY A 1 126 ? -6.938 -2.551 5.220 1.00 89.38 126 GLY A CA 1
ATOM 1067 C C . GLY A 1 126 ? -6.972 -1.291 6.065 1.00 89.38 126 GLY A C 1
ATOM 1068 O O . GLY A 1 126 ? -6.212 -0.353 5.840 1.00 89.38 126 GLY A O 1
ATOM 1069 N N . GLU A 1 127 ? -7.799 -1.326 7.098 1.00 89.94 127 GLU A N 1
ATOM 1070 C CA . GLU A 1 127 ? -7.801 -0.364 8.188 1.00 89.94 127 GLU A CA 1
ATOM 1071 C C . GLU A 1 127 ? -7.856 -1.100 9.523 1.00 89.94 127 GLU A C 1
ATOM 1073 O O . GLU A 1 127 ? -8.607 -2.067 9.674 1.00 89.94 127 GLU A O 1
ATOM 1078 N N . SER A 1 128 ? -7.120 -0.619 10.518 1.00 89.94 128 SER A N 1
ATOM 1079 C CA . SER A 1 128 ? -7.277 -1.069 11.894 1.00 89.94 128 SER A CA 1
ATOM 1080 C C . SER A 1 128 ? -7.445 0.097 12.840 1.00 89.94 128 SER A C 1
ATOM 1082 O O . SER A 1 128 ? -6.644 1.029 12.823 1.00 89.94 128 SER A O 1
ATOM 1084 N N . GLU A 1 129 ? -8.413 -0.021 13.728 1.00 90.56 129 GLU A N 1
ATOM 1085 C CA . GLU A 1 129 ? -8.666 0.919 14.805 1.00 90.56 129 GLU A CA 1
ATOM 1086 C C . GLU A 1 129 ? -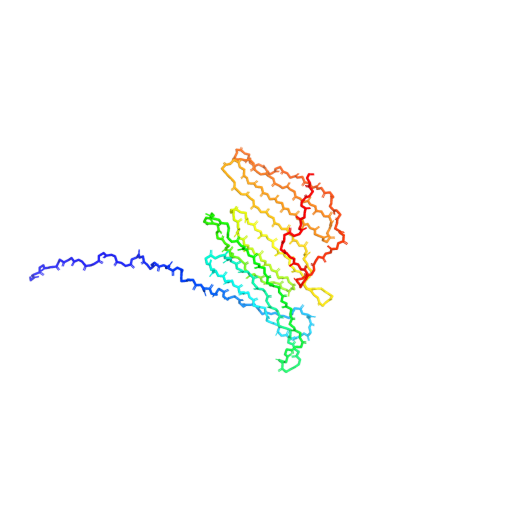8.531 0.186 16.137 1.00 90.56 129 GLU A C 1
ATOM 1088 O O . GLU A 1 129 ? -8.989 -0.951 16.293 1.00 90.56 129 GLU A O 1
ATOM 1093 N N . ARG A 1 130 ? -7.903 0.843 17.109 1.00 86.94 130 ARG A N 1
ATOM 1094 C CA . ARG A 1 130 ? -7.824 0.346 18.478 1.00 86.94 130 ARG A CA 1
ATOM 1095 C C . ARG A 1 130 ? -8.286 1.430 19.435 1.00 86.94 130 ARG A C 1
ATOM 1097 O O . ARG A 1 130 ? -7.734 2.527 19.449 1.00 86.94 130 ARG A O 1
ATOM 1104 N N . THR A 1 131 ? -9.268 1.083 20.249 1.00 87.88 131 THR A N 1
ATOM 1105 C CA . THR A 1 131 ? -9.782 1.896 21.351 1.00 87.88 131 THR A CA 1
ATOM 1106 C C . THR A 1 131 ? -9.564 1.154 22.670 1.00 87.88 131 THR A C 1
ATOM 1108 O O . THR A 1 131 ? -9.027 0.041 22.691 1.00 87.88 131 THR A O 1
ATOM 1111 N N . ASP A 1 132 ? -9.983 1.759 23.779 1.00 87.69 132 ASP A N 1
ATOM 1112 C CA . ASP A 1 132 ? -9.933 1.112 25.095 1.00 87.69 132 ASP A CA 1
ATOM 1113 C C . ASP A 1 132 ? -10.923 -0.057 25.223 1.00 87.69 132 ASP A C 1
ATOM 1115 O O . ASP A 1 132 ? -10.745 -0.919 26.090 1.00 87.69 132 ASP A O 1
ATOM 1119 N N . ASP A 1 133 ? -11.937 -0.098 24.353 1.00 88.56 133 ASP A N 1
ATOM 1120 C CA . ASP A 1 133 ? -13.056 -1.041 24.415 1.00 88.56 133 ASP A CA 1
ATOM 1121 C C . ASP A 1 133 ? -12.976 -2.140 23.349 1.00 88.56 133 ASP A C 1
ATOM 1123 O O . ASP A 1 133 ? -13.539 -3.226 23.527 1.0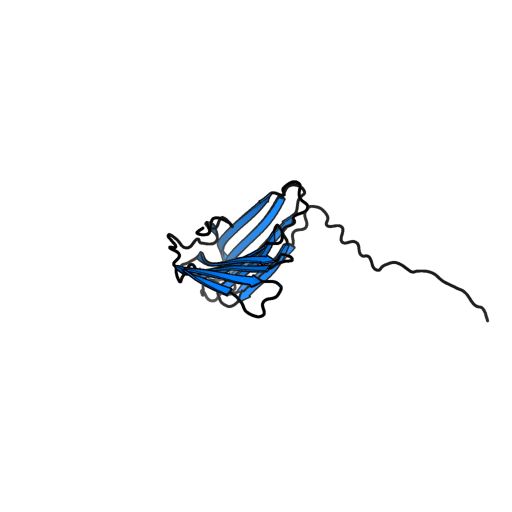0 88.56 133 ASP A O 1
ATOM 1127 N N . PHE A 1 134 ? -12.294 -1.887 22.227 1.00 88.38 134 PHE A N 1
ATOM 1128 C CA . PHE A 1 134 ? -12.173 -2.860 21.146 1.00 88.38 134 PHE A CA 1
ATOM 1129 C C . PHE A 1 134 ? -10.933 -2.659 20.268 1.00 88.38 134 PHE A C 1
ATOM 1131 O O . PHE A 1 134 ? -10.348 -1.580 20.174 1.00 88.38 134 PHE A O 1
ATOM 1138 N N . GLN A 1 135 ? -10.598 -3.714 19.534 1.00 91.25 135 GLN A N 1
ATOM 1139 C CA . GLN A 1 135 ? -9.747 -3.674 18.356 1.00 91.25 135 GLN A CA 1
ATOM 1140 C C . GLN A 1 135 ? -10.573 -4.102 17.145 1.00 91.25 135 GLN A C 1
ATOM 1142 O O . GLN A 1 135 ? -11.247 -5.129 17.179 1.00 91.25 135 GLN A O 1
ATOM 1147 N N . LYS A 1 136 ? -10.545 -3.312 16.076 1.00 91.56 136 LYS A N 1
ATOM 1148 C CA . LYS A 1 136 ? -11.308 -3.564 14.854 1.00 91.56 136 LYS A CA 1
ATOM 1149 C C . LYS A 1 136 ? -10.373 -3.556 13.660 1.00 91.56 136 LYS A C 1
ATOM 1151 O O . LYS A 1 136 ? -9.570 -2.644 13.514 1.00 91.56 136 LYS A O 1
ATOM 1156 N N . PHE A 1 137 ? -10.529 -4.542 12.792 1.00 91.44 137 PHE A N 1
ATOM 1157 C CA . PHE A 1 137 ? -9.876 -4.635 11.499 1.00 91.44 137 PHE A CA 1
ATOM 1158 C C . PHE A 1 137 ? -10.936 -4.672 10.407 1.00 91.44 137 PHE A C 1
ATOM 1160 O O . PHE A 1 137 ? -11.888 -5.450 10.470 1.00 91.44 137 PHE A O 1
ATOM 1167 N N . ARG A 1 138 ? -10.770 -3.827 9.397 1.00 89.69 138 ARG A N 1
ATOM 1168 C CA . ARG A 1 138 ? -11.503 -3.895 8.138 1.00 89.69 138 ARG A CA 1
ATOM 1169 C C . ARG A 1 138 ? -10.514 -4.203 7.042 1.00 89.69 138 ARG A C 1
ATOM 1171 O O . ARG A 1 138 ? -9.437 -3.621 7.002 1.00 89.69 138 ARG A O 1
ATOM 1178 N N . TYR A 1 139 ? -10.885 -5.109 6.162 1.00 89.62 139 TYR A N 1
ATOM 1179 C CA . TYR A 1 139 ? -10.017 -5.552 5.094 1.00 89.62 139 TYR A CA 1
ATOM 1180 C C . TYR A 1 139 ? -10.829 -5.804 3.840 1.00 89.62 139 TYR A C 1
ATOM 1182 O O . TYR A 1 139 ? -11.773 -6.592 3.847 1.00 89.62 139 TYR A O 1
ATOM 1190 N N . LEU A 1 140 ? -10.444 -5.139 2.764 1.00 87.81 140 LEU A N 1
ATOM 1191 C CA . LEU A 1 140 ? -11.006 -5.318 1.447 1.00 87.81 140 LEU A CA 1
ATOM 1192 C C . LEU A 1 140 ? -10.005 -6.073 0.576 1.00 87.81 140 LEU A C 1
ATOM 1194 O O . LEU A 1 140 ? -8.926 -5.568 0.277 1.00 87.81 140 LEU A O 1
ATOM 1198 N N . ASN A 1 141 ? -10.393 -7.274 0.158 1.00 88.19 141 ASN A N 1
ATOM 1199 C CA . ASN A 1 141 ? -9.731 -8.031 -0.893 1.00 88.19 141 ASN A CA 1
ATOM 1200 C C . ASN A 1 141 ? -10.395 -7.685 -2.221 1.00 88.19 141 ASN A C 1
ATOM 1202 O O . ASN A 1 141 ? -11.496 -8.166 -2.512 1.00 88.19 141 ASN A O 1
ATOM 1206 N N . LEU A 1 142 ? -9.728 -6.840 -3.003 1.00 85.62 142 LEU A N 1
ATOM 1207 C CA . LEU A 1 142 ? -10.269 -6.317 -4.248 1.00 85.62 142 LEU A CA 1
ATOM 1208 C C . LEU A 1 142 ? -10.343 -7.410 -5.326 1.00 85.62 142 LEU A C 1
ATOM 1210 O O . LEU A 1 142 ? -11.367 -7.553 -5.991 1.00 85.62 142 LEU A O 1
ATOM 1214 N N . LYS A 1 143 ? -9.327 -8.279 -5.398 1.00 83.00 143 LYS A N 1
ATOM 1215 C CA . LYS A 1 143 ? -9.264 -9.416 -6.336 1.00 83.00 143 LYS A CA 1
ATOM 1216 C C . LYS A 1 143 ? -10.360 -10.453 -6.076 1.00 83.00 143 LYS A C 1
ATOM 1218 O O . LYS A 1 143 ? -10.974 -10.967 -7.005 1.00 83.00 143 LYS A O 1
ATOM 1223 N N . ALA A 1 144 ? -10.641 -10.745 -4.807 1.00 84.81 144 ALA A N 1
ATOM 1224 C CA . ALA A 1 144 ? -11.686 -11.691 -4.417 1.00 84.81 144 ALA A CA 1
ATOM 1225 C C . ALA A 1 144 ? -13.068 -11.047 -4.245 1.00 84.81 144 ALA A C 1
ATOM 1227 O O . ALA A 1 144 ? -14.017 -11.778 -3.961 1.00 84.81 144 ALA A O 1
ATOM 1228 N N . SER A 1 145 ? -13.190 -9.718 -4.377 1.00 83.25 145 SER A N 1
ATOM 1229 C CA . SER A 1 145 ? -14.447 -8.989 -4.154 1.00 83.25 145 SER A CA 1
ATOM 1230 C C . SER A 1 145 ? -15.069 -9.293 -2.780 1.00 83.25 145 SER A C 1
ATOM 1232 O O . SER A 1 145 ? -16.254 -9.614 -2.639 1.00 83.25 145 SER A O 1
ATOM 1234 N N . LYS A 1 146 ? -14.231 -9.251 -1.736 1.00 86.44 146 LYS A N 1
ATOM 1235 C CA . LYS A 1 146 ? -14.612 -9.610 -0.361 1.00 86.44 146 LYS A CA 1
ATOM 1236 C C . LYS A 1 146 ? -14.201 -8.543 0.634 1.00 86.44 146 LYS A C 1
ATOM 1238 O O . LYS A 1 146 ? -13.030 -8.180 0.706 1.00 86.44 146 LYS A O 1
ATOM 1243 N N . LEU A 1 147 ? -15.155 -8.138 1.463 1.00 87.25 147 LEU A N 1
ATOM 1244 C CA . LEU A 1 147 ? -14.921 -7.344 2.660 1.00 87.25 147 LEU A CA 1
ATOM 1245 C C . LEU A 1 147 ? -14.936 -8.267 3.879 1.00 87.25 147 LEU A C 1
ATOM 1247 O O . LEU A 1 147 ? -15.910 -8.979 4.104 1.00 87.25 147 LEU A O 1
ATOM 1251 N N . ALA A 1 148 ? -13.889 -8.225 4.691 1.00 89.38 148 ALA A N 1
ATOM 1252 C CA . ALA A 1 148 ? -13.865 -8.828 6.013 1.00 89.38 148 ALA A CA 1
ATOM 1253 C C . ALA A 1 148 ? -13.821 -7.730 7.078 1.00 89.38 148 ALA A C 1
ATOM 1255 O O . ALA A 1 148 ? -13.042 -6.780 6.981 1.00 89.38 148 ALA A O 1
ATOM 1256 N N . VAL A 1 149 ? -14.659 -7.868 8.101 1.00 89.94 149 VAL A N 1
ATOM 1257 C CA . VAL A 1 149 ? -14.632 -7.031 9.299 1.00 89.94 149 VAL A CA 1
ATOM 1258 C C . VAL A 1 149 ? -14.449 -7.947 10.496 1.00 89.94 149 VAL A C 1
ATOM 1260 O O . VAL A 1 149 ? -15.305 -8.784 10.772 1.00 89.94 149 VAL A O 1
ATOM 1263 N N . SER A 1 150 ? -13.335 -7.780 11.194 1.00 91.25 150 SER A N 1
ATOM 1264 C CA . SER A 1 150 ? -12.998 -8.520 12.405 1.00 91.25 150 SER A CA 1
ATOM 1265 C C . SER A 1 150 ? -12.967 -7.562 13.586 1.00 91.25 150 SER A C 1
ATOM 1267 O O . SER A 1 150 ? -12.355 -6.499 13.510 1.00 91.25 150 SER A O 1
ATOM 1269 N N . GLN A 1 151 ? -13.610 -7.924 14.688 1.00 92.69 151 GLN A N 1
ATOM 1270 C CA . GLN A 1 151 ? -13.608 -7.140 15.916 1.00 92.69 151 GLN A CA 1
ATOM 1271 C C . GLN A 1 151 ? -13.303 -8.028 17.121 1.00 92.69 151 GLN A C 1
ATOM 1273 O O . GLN A 1 151 ? -13.872 -9.102 17.283 1.00 92.69 151 GLN A O 1
ATOM 1278 N N . LEU A 1 152 ? -12.417 -7.547 17.984 1.00 92.94 152 LEU A N 1
ATOM 1279 C CA . LEU A 1 152 ? -12.098 -8.127 19.278 1.00 92.94 152 LEU A CA 1
ATOM 1280 C C . LEU A 1 152 ? -12.504 -7.119 20.348 1.00 92.94 152 LEU A C 1
ATOM 1282 O O . LEU A 1 152 ? -11.969 -6.012 20.399 1.00 92.94 152 LEU A O 1
ATOM 1286 N N . LYS A 1 153 ? -13.482 -7.473 21.180 1.00 91.56 153 LYS A N 1
ATOM 1287 C CA . LYS A 1 153 ? -13.872 -6.661 22.344 1.00 91.56 153 LYS A CA 1
ATOM 1288 C C . LYS A 1 153 ? -12.840 -6.850 23.457 1.00 91.56 153 LYS A C 1
ATOM 1290 O O . LYS A 1 153 ? -12.239 -7.914 23.548 1.00 91.56 153 LYS A O 1
ATOM 1295 N N . LYS A 1 154 ? -12.665 -5.846 24.316 1.00 88.31 154 LYS A N 1
ATOM 1296 C CA . LYS A 1 154 ? -11.667 -5.819 25.401 1.00 88.31 154 LYS A CA 1
ATOM 1297 C C . LYS A 1 154 ? -11.600 -7.099 26.242 1.00 88.31 154 LYS A C 1
ATOM 1299 O O . LYS A 1 154 ? -10.508 -7.574 26.532 1.00 88.31 154 LYS A O 1
ATOM 1304 N N . ASP 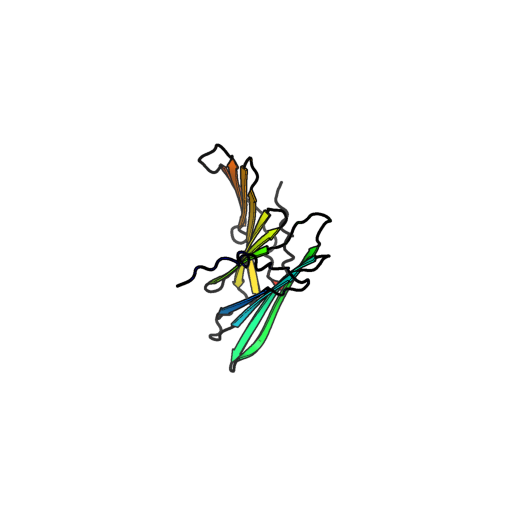A 1 155 ? -12.759 -7.647 26.596 1.00 90.12 155 ASP A N 1
ATOM 1305 C CA . ASP A 1 155 ? -12.877 -8.818 27.474 1.00 90.12 155 ASP A CA 1
ATOM 1306 C C . ASP A 1 155 ? -13.120 -10.127 26.701 1.00 90.12 155 ASP A C 1
ATOM 1308 O O . ASP A 1 155 ? -13.367 -11.174 27.298 1.00 90.12 155 ASP A O 1
ATOM 1312 N N . ALA A 1 156 ? -13.079 -10.081 25.367 1.00 87.69 156 ALA A N 1
ATOM 1313 C CA . ALA A 1 156 ? -13.225 -11.258 24.525 1.00 87.69 156 ALA A CA 1
ATOM 1314 C C . ALA A 1 156 ? -11.861 -11.907 24.257 1.00 87.69 156 ALA A C 1
ATOM 1316 O O . ALA A 1 156 ? -10.849 -11.235 24.072 1.00 87.69 156 ALA A O 1
ATOM 1317 N N . THR A 1 157 ? -11.846 -13.235 24.190 1.00 87.44 157 THR A N 1
ATOM 1318 C CA . THR A 1 157 ? -10.669 -14.022 23.791 1.00 87.44 157 THR A CA 1
ATOM 1319 C C . THR A 1 157 ? -10.674 -14.382 22.309 1.00 87.44 157 THR A C 1
ATOM 1321 O O . THR A 1 157 ? -9.672 -14.867 21.791 1.00 87.44 157 THR A O 1
ATOM 1324 N N . GLU A 1 158 ? -11.798 -14.165 21.627 1.00 90.12 158 GLU A N 1
ATOM 1325 C CA . GLU A 1 158 ? -12.018 -14.570 20.243 1.00 90.12 158 GLU A CA 1
ATOM 1326 C C . GLU A 1 158 ? -12.458 -13.391 19.379 1.00 90.12 158 GLU A C 1
ATOM 1328 O O . GLU A 1 158 ? -13.160 -12.480 19.824 1.00 90.12 158 GLU A O 1
ATOM 1333 N N . TRP A 1 159 ? -12.038 -13.433 18.118 1.00 91.81 159 TRP A N 1
ATOM 1334 C CA . TRP A 1 159 ? -12.404 -12.455 17.106 1.00 91.81 159 TRP A CA 1
ATOM 1335 C C . TRP A 1 159 ? -13.802 -12.738 16.557 1.00 91.81 159 TRP A C 1
ATOM 1337 O O . TRP A 1 159 ? -14.041 -13.784 15.955 1.00 91.81 159 TRP A O 1
ATOM 1347 N N . GLU A 1 160 ? -14.699 -11.762 16.656 1.00 91.38 160 GLU A N 1
ATOM 1348 C CA . GLU A 1 160 ? -15.951 -11.756 15.903 1.00 91.38 160 GLU A CA 1
ATOM 1349 C C . GLU A 1 160 ? -15.634 -11.312 14.468 1.00 91.38 160 GLU A C 1
ATOM 1351 O O . GLU A 1 160 ? -15.273 -10.159 14.240 1.00 91.38 160 GLU A O 1
ATOM 1356 N N . THR A 1 161 ? -15.722 -12.224 13.496 1.00 90.12 161 THR A N 1
ATOM 1357 C CA . THR A 1 161 ? -15.430 -11.919 12.085 1.00 90.12 161 THR A CA 1
ATOM 1358 C C . THR A 1 161 ? -16.661 -12.104 11.214 1.00 90.12 161 THR A C 1
ATOM 1360 O O . THR A 1 161 ? -17.283 -13.164 11.211 1.00 90.12 161 THR A O 1
ATOM 1363 N N . VAL A 1 162 ? -16.970 -11.082 10.421 1.00 88.38 162 VAL A N 1
ATOM 1364 C CA . VAL A 1 162 ? -18.008 -11.114 9.392 1.00 88.38 162 VAL A CA 1
ATOM 1365 C C . VAL A 1 162 ? -17.352 -10.904 8.035 1.00 88.38 162 VAL A C 1
ATOM 1367 O O . VAL A 1 162 ? -16.570 -9.975 7.847 1.00 88.38 162 VAL A O 1
ATOM 1370 N N . SER A 1 163 ? -17.674 -11.773 7.080 1.00 86.38 163 SER A N 1
ATOM 1371 C CA . SER A 1 163 ? -17.295 -11.611 5.677 1.00 86.38 163 SER A CA 1
ATOM 1372 C C . SER A 1 163 ? -18.526 -11.245 4.864 1.00 86.38 163 SER A C 1
ATOM 1374 O O . SER A 1 163 ? -19.517 -11.973 4.877 1.00 86.38 163 SER A O 1
ATOM 1376 N N . LEU A 1 164 ? -18.456 -10.122 4.161 1.00 82.00 164 LEU A N 1
ATOM 1377 C CA . LEU A 1 164 ? -19.517 -9.604 3.315 1.00 82.00 164 LEU A CA 1
ATOM 1378 C C . LEU A 1 164 ? -19.062 -9.642 1.850 1.00 82.00 164 LEU A C 1
ATOM 1380 O O . LEU A 1 164 ? -17.895 -9.348 1.559 1.00 82.00 164 LEU A O 1
ATOM 1384 N N . PRO A 1 165 ? -19.957 -9.996 0.911 1.00 78.25 165 PRO A N 1
ATOM 1385 C CA . PRO A 1 165 ? -19.680 -9.768 -0.496 1.00 78.25 165 PRO A CA 1
ATOM 1386 C C . PRO A 1 165 ? -19.509 -8.264 -0.722 1.00 78.25 165 PRO A C 1
ATOM 1388 O O . PRO A 1 165 ? -20.259 -7.455 -0.176 1.00 78.25 165 PRO A O 1
ATOM 1391 N N . PHE A 1 166 ? -18.522 -7.892 -1.527 1.00 77.50 166 PHE A N 1
ATOM 1392 C CA . PHE A 1 166 ? -18.279 -6.503 -1.883 1.00 77.50 166 PHE A CA 1
ATOM 1393 C C . PHE A 1 166 ? -18.075 -6.414 -3.386 1.00 77.50 166 PHE A C 1
ATOM 1395 O O . PHE A 1 166 ? -17.195 -7.074 -3.928 1.00 77.50 166 PHE A O 1
ATOM 1402 N N . THR A 1 167 ? -18.870 -5.601 -4.071 1.00 72.19 167 THR A N 1
ATOM 1403 C CA . THR A 1 167 ? -18.715 -5.430 -5.516 1.00 72.19 167 THR A CA 1
ATOM 1404 C C . THR A 1 167 ? -17.616 -4.418 -5.791 1.00 72.19 167 THR A C 1
ATOM 1406 O O . THR A 1 167 ? -17.795 -3.220 -5.575 1.00 72.19 167 THR A O 1
ATOM 1409 N N . VAL A 1 168 ? -16.491 -4.900 -6.306 1.00 67.50 168 VAL A N 1
ATOM 1410 C CA . VAL A 1 168 ? -15.441 -4.045 -6.855 1.00 67.50 168 VAL A CA 1
ATOM 1411 C C . VAL A 1 168 ? -15.795 -3.738 -8.302 1.00 67.50 168 VAL A C 1
ATOM 1413 O O . VAL A 1 168 ? -15.944 -4.649 -9.109 1.00 67.50 168 VAL A O 1
ATOM 1416 N N . ILE A 1 169 ? -15.969 -2.457 -8.623 1.00 67.19 169 ILE A N 1
ATOM 1417 C CA . ILE A 1 169 ? -16.251 -2.022 -9.999 1.00 67.19 169 ILE A CA 1
ATOM 1418 C C . ILE A 1 169 ? -14.949 -1.981 -10.807 1.00 67.19 169 ILE A C 1
ATOM 1420 O O . ILE A 1 169 ? -14.919 -2.436 -11.947 1.00 67.19 169 ILE A O 1
ATOM 1424 N N . THR A 1 170 ? -13.874 -1.490 -10.184 1.00 79.94 170 THR A N 1
ATOM 1425 C CA . THR A 1 170 ? -12.541 -1.375 -10.779 1.00 79.94 170 THR A CA 1
ATOM 1426 C C . THR A 1 170 ? -11.494 -1.521 -9.679 1.00 79.94 170 THR A C 1
ATOM 1428 O O . THR A 1 170 ? -11.674 -0.980 -8.586 1.00 79.94 170 THR A O 1
ATOM 1431 N N . ILE A 1 171 ? -10.410 -2.243 -9.962 1.00 84.75 171 ILE A N 1
ATOM 1432 C CA . ILE A 1 171 ? -9.233 -2.292 -9.094 1.00 84.75 171 ILE A CA 1
ATOM 1433 C C . ILE A 1 171 ? -8.378 -1.055 -9.415 1.00 84.75 171 ILE A C 1
ATOM 1435 O O . ILE A 1 171 ? -7.998 -0.890 -10.574 1.00 84.75 171 ILE A O 1
ATOM 1439 N N . PRO A 1 172 ? -8.127 -0.142 -8.459 1.00 87.50 172 PRO A N 1
ATOM 1440 C CA . PRO A 1 172 ? -7.326 1.040 -8.734 1.00 87.50 172 PRO A CA 1
ATOM 1441 C C . PRO A 1 172 ? -5.855 0.650 -8.889 1.00 87.50 172 PRO A C 1
ATOM 1443 O O . PRO A 1 172 ? -5.339 -0.163 -8.119 1.00 87.50 172 PRO A O 1
ATOM 1446 N N . THR A 1 173 ? -5.181 1.264 -9.855 1.00 89.88 173 THR A N 1
ATOM 1447 C CA . THR A 1 173 ? -3.727 1.175 -9.982 1.00 89.88 173 THR A CA 1
ATOM 1448 C C . THR A 1 173 ? -3.043 2.290 -9.195 1.00 89.88 173 THR A C 1
ATOM 1450 O O . THR A 1 173 ? -3.703 3.258 -8.815 1.00 89.88 173 THR A O 1
ATOM 1453 N N . LEU A 1 174 ? -1.735 2.191 -8.946 1.00 87.88 174 LEU A N 1
ATOM 1454 C CA . LEU A 1 174 ? -0.976 3.164 -8.152 1.00 87.88 174 LEU A CA 1
ATOM 1455 C C . LEU A 1 174 ? -1.183 4.605 -8.636 1.00 87.88 174 LEU A C 1
ATOM 1457 O O . LEU A 1 174 ? -1.578 5.447 -7.838 1.00 87.88 174 LEU A O 1
ATOM 1461 N N . ASN A 1 175 ? -1.032 4.871 -9.936 1.00 87.31 175 ASN A N 1
ATOM 1462 C CA . ASN A 1 175 ? -1.206 6.216 -10.511 1.00 87.31 175 ASN A CA 1
ATOM 1463 C C . ASN A 1 175 ? -2.659 6.739 -10.431 1.00 87.31 175 ASN A C 1
ATOM 1465 O O . ASN A 1 175 ? -2.917 7.942 -10.537 1.00 87.31 175 ASN A O 1
ATOM 1469 N N . ALA A 1 176 ? -3.634 5.835 -10.303 1.00 85.25 176 ALA A N 1
ATOM 1470 C CA . ALA A 1 176 ? -5.053 6.164 -10.188 1.00 85.25 176 ALA A CA 1
ATOM 1471 C C . ALA A 1 176 ? -5.548 6.167 -8.731 1.00 85.25 176 ALA A C 1
ATOM 1473 O O . ALA A 1 176 ? -6.665 6.608 -8.459 1.00 85.25 176 ALA A O 1
ATOM 1474 N N . PHE A 1 177 ? -4.748 5.676 -7.785 1.00 83.12 177 PHE A N 1
ATOM 1475 C CA . PHE A 1 177 ? -5.173 5.443 -6.416 1.00 83.12 177 PHE A CA 1
ATOM 1476 C C . PHE A 1 177 ? -5.146 6.730 -5.592 1.00 83.12 177 PHE A C 1
ATOM 1478 O O . PHE A 1 177 ? -4.090 7.264 -5.287 1.00 83.12 177 PHE A O 1
ATOM 1485 N N . LYS A 1 178 ? -6.315 7.194 -5.135 1.00 77.75 178 LYS A N 1
ATOM 1486 C CA . LYS A 1 178 ? -6.441 8.417 -4.318 1.00 77.75 178 LYS A CA 1
ATOM 1487 C C . LYS A 1 178 ? -6.528 8.170 -2.811 1.00 77.75 178 LYS A C 1
ATOM 1489 O O . LYS A 1 178 ? -7.149 8.941 -2.078 1.00 77.75 178 LYS A O 1
ATOM 1494 N N . GLY A 1 179 ? -5.909 7.093 -2.322 1.00 70.06 179 GLY A N 1
ATOM 1495 C CA . GLY A 1 179 ? -5.758 6.801 -0.890 1.00 70.06 179 GLY A CA 1
ATOM 1496 C C . GLY A 1 179 ? -7.015 6.257 -0.199 1.00 70.06 179 GLY A C 1
ATOM 1497 O O . GLY A 1 179 ? -6.971 5.211 0.441 1.00 70.06 179 GLY A O 1
ATOM 1498 N N . TYR A 1 180 ? -8.137 6.973 -0.303 1.00 61.44 180 TYR A N 1
ATOM 1499 C CA . TYR A 1 180 ? -9.302 6.825 0.584 1.00 61.44 180 TYR A CA 1
ATOM 1500 C C . TYR A 1 180 ? -10.635 6.600 -0.134 1.00 61.44 180 TYR A C 1
ATOM 1502 O O . TYR A 1 180 ? -11.701 6.696 0.473 1.00 61.44 180 TYR A O 1
ATOM 1510 N N . GLU A 1 181 ? -10.613 6.294 -1.427 1.00 57.34 181 GLU A N 1
ATOM 1511 C CA . GLU A 1 181 ? -11.845 6.114 -2.206 1.00 57.34 181 GLU A CA 1
ATOM 1512 C C . GLU A 1 181 ? -12.600 4.815 -1.888 1.00 57.34 181 GLU A C 1
ATOM 1514 O O . GLU A 1 181 ? -13.697 4.591 -2.409 1.00 57.34 181 GLU A O 1
ATOM 1519 N N . VAL A 1 182 ? -12.074 3.978 -0.986 1.00 59.53 182 VAL A N 1
ATOM 1520 C CA . VAL A 1 182 ? -12.772 2.784 -0.509 1.00 59.53 182 VAL A CA 1
ATOM 1521 C C . VAL A 1 182 ? -13.922 3.202 0.407 1.00 59.53 182 VAL A C 1
ATOM 1523 O O . VAL A 1 182 ? -13.812 3.286 1.629 1.00 59.53 182 VAL A O 1
ATOM 1526 N N . LYS A 1 183 ? -15.078 3.466 -0.204 1.00 60.03 183 LYS A N 1
ATOM 1527 C CA . LYS A 1 183 ? -16.338 3.633 0.519 1.00 60.03 183 LYS A CA 1
ATOM 1528 C C . LYS A 1 183 ? -16.720 2.294 1.136 1.00 60.03 183 LYS A C 1
ATOM 1530 O O . LYS A 1 183 ? -17.234 1.409 0.454 1.00 60.03 183 LYS A O 1
ATOM 1535 N N . TRP A 1 184 ? -16.486 2.160 2.436 1.00 67.12 184 TRP A N 1
ATOM 1536 C CA . TRP A 1 184 ? -16.966 1.018 3.203 1.00 67.12 184 TRP A CA 1
ATOM 1537 C C . TRP A 1 184 ? -18.484 0.897 3.061 1.00 67.12 184 TRP A C 1
ATOM 1539 O O . TRP A 1 184 ? -19.217 1.868 3.274 1.00 67.12 184 TRP A O 1
ATOM 1549 N N . THR A 1 185 ? -18.961 -0.295 2.712 1.00 59.47 185 THR A N 1
ATOM 1550 C CA . THR A 1 185 ? -20.388 -0.612 2.807 1.00 59.47 185 THR A CA 1
ATOM 1551 C C . THR A 1 185 ? -20.822 -0.430 4.260 1.00 59.47 185 THR A C 1
ATOM 1553 O O . THR A 1 185 ? -20.145 -0.925 5.165 1.00 59.47 185 THR A O 1
ATOM 1556 N N . LYS A 1 186 ? -21.898 0.333 4.469 1.00 54.09 186 LYS A N 1
ATOM 1557 C CA . LYS A 1 186 ? -22.519 0.504 5.787 1.00 54.09 186 LYS A CA 1
ATOM 1558 C C . LYS A 1 186 ? -23.176 -0.786 6.254 1.00 54.09 186 LYS A C 1
ATOM 1560 O O . LYS A 1 186 ? -23.715 -1.500 5.380 1.00 54.09 186 LYS A O 1
#

Organism: NCBI:txid1756020

Secondary structure (DSSP, 8-state):
-------------------TT--EEEEEEE-SSSSSS-EEEEEEEEE-SSEEEEEEEEEEE-GGG-EEEEEEEEEEEEPPSS----EEEEEEEETTEEEEEEEETTEEEEEEEEEETTEEEEEEEEEEEE-SSEEEEEEEETTTTEEEEEEEETT-SS-EEEEEE---S-PPBGGG--S-------

pLDDT: mean 77.52, std 16.56, range [31.5, 93.12]

Sequence (186 aa):
MRFIFTFLSLFWFGICCAQDGISLEKVVKADFDGNGFEDVAYYTQEKSEEFDTVQIEVYFYGIEGITHEVKSEKIIFNKSESEDHLLCYSFTFSENTLNLIFTKNKINYYWFFEYNDNDFELLYYGESERTDDFQKFRYLNLKASKLAVSQLKKDATEWETVSLPFTVITIPTLNAFKGYEVKWTK